Protein AF-A0AAP8GXX1-F1 (afdb_monomer_lite)

pLDDT: mean 94.26, std 5.16, range [58.38, 98.5]

Sequence (233 aa):
MTITHIATELAAVSEKTSSSIQQLTSKSESIVGIAKTGTSLATTSEEKANKGKEQLNLQNKRMESIQTNMETIITDTHELLDISNKINEIIDIVKSIAEQTNLLALNAAIESARAGEFGKGFSVVAGEIRKLSEQTKESISNVTKLVEKTNEQIIHVSSSVEQISSLVSEGTDSMHATDQYFQEIVKDMSNSKEQNKKIENELETISQVMKSIQDDSSTMALTADNLQLELNR

Foldseek 3Di:
DVLLVVLVVLLVVLVVLLVVLVVVLVVLVVLLVVLVVLLVVLVVLLVVLVVLLVVLVVVLVVLVVLVVVLVVLLVVLVVLVVVLVVVVVVLVVQLVVLVVQLVVLVVQLVVLVVVPPVSPVSNVVSVVSNVVSVVSNVVSVVVNVVSVVSNVVSVVSNVVSVVVNVVSVVVNVVSVVSNVVSVVSNVVSVVSNVVSVVSNVVSVVVNVVSVVSNVVSVVSNVVSVVSNVVVVD

Radius of gyration: 49.84 Å; chains: 1; bounding box: 101×22×145 Å

InterPro domains:
  IPR004089 Methyl-accepting chemotaxis protein (MCP) signalling domain [PF00015] (40-221)
  IPR004089 Methyl-accepting chemotaxis protein (MCP) signalling domain [PS50111] (1-221)
  IPR004089 Methyl-accepting chemotaxis protein (MCP) signalling domain [SM00283] (1-228)
  IPR004090 Chemotaxis methyl-accepting receptor [PR00260] (9-38)
  IPR004090 Chemotaxis methyl-accepting receptor [PR00260] (122-151)

Organism: Bacillus mycoides (NCBI:txid1405)

Secondary structure (DSSP, 8-state):
-HHHHHHHHHHHHHHHHHHHHHHHHHHHHHHHHHHHHHHHHHHHHHHHHHHHHHHHHHHHHHHHHHHHHHHHHHHHHHHHHHHHHHHHHHHHHHHHHHHHHHHHHHHHHHHHHHTGGGGHHHHHHHHHHHHHHHHHHHHHHHHHHHHHHHHHHHHHHHHHHHHHHHHHHHHHHHHHHHHHHHHHHHHHHHHHHHHHHHHHHHHHHHHHHHHHHHHHHHHHHHHHHHHHHHHT-

Structure (mmCIF, N/CA/C/O backbone):
data_AF-A0AAP8GXX1-F1
#
_entry.id   AF-A0AAP8GXX1-F1
#
loop_
_atom_site.group_PDB
_atom_site.id
_atom_site.type_symbol
_atom_site.label_atom_id
_atom_site.label_alt_id
_atom_site.label_comp_id
_atom_site.label_asym_id
_atom_site.label_entity_id
_atom_site.label_seq_id
_atom_site.pdbx_PDB_ins_code
_atom_site.Cartn_x
_atom_site.Cartn_y
_atom_site.Cartn_z
_atom_site.occupancy
_atom_site.B_iso_or_equiv
_atom_site.auth_seq_id
_atom_site.auth_comp_id
_atom_site.auth_asym_id
_atom_site.auth_atom_id
_atom_site.pdbx_PDB_model_num
ATOM 1 N N . MET A 1 1 ? 44.328 11.853 -72.359 1.00 58.38 1 MET A N 1
ATOM 2 C CA . MET A 1 1 ? 43.667 12.777 -71.406 1.00 58.38 1 MET A CA 1
ATOM 3 C C . MET A 1 1 ? 42.561 12.099 -70.603 1.00 58.38 1 MET A C 1
ATOM 5 O O . MET A 1 1 ? 42.547 12.269 -69.397 1.00 58.38 1 MET A O 1
ATOM 9 N N . THR A 1 2 ? 41.681 11.299 -71.209 1.00 75.69 2 THR A N 1
ATOM 10 C CA . THR A 1 2 ? 40.559 10.645 -70.505 1.00 75.69 2 THR A CA 1
ATOM 11 C C . THR A 1 2 ? 40.976 9.584 -69.476 1.00 75.69 2 THR A C 1
ATOM 13 O O . THR A 1 2 ? 40.453 9.604 -68.373 1.00 75.69 2 THR A O 1
ATOM 16 N N . ILE A 1 3 ? 41.945 8.704 -69.768 1.00 79.38 3 ILE A N 1
ATOM 17 C CA . ILE A 1 3 ? 42.331 7.622 -68.829 1.00 79.38 3 ILE A CA 1
ATOM 18 C C . ILE A 1 3 ? 43.101 8.160 -67.607 1.00 79.38 3 ILE A C 1
ATOM 20 O O . ILE A 1 3 ? 42.829 7.747 -66.488 1.00 79.38 3 ILE A O 1
ATOM 24 N N . THR A 1 4 ? 43.996 9.139 -67.784 1.00 80.25 4 THR A N 1
ATOM 25 C CA . THR A 1 4 ? 44.715 9.788 -66.666 1.00 80.25 4 THR A CA 1
ATOM 26 C C . THR A 1 4 ? 43.752 10.510 -65.722 1.00 80.25 4 THR A C 1
ATOM 28 O O . THR A 1 4 ? 43.919 10.470 -64.505 1.00 80.25 4 THR A O 1
ATOM 31 N N . HIS A 1 5 ? 42.722 11.146 -66.287 1.00 84.38 5 HIS A N 1
ATOM 32 C CA . HIS A 1 5 ? 41.659 11.779 -65.516 1.00 84.38 5 HIS A CA 1
ATOM 33 C C . HIS A 1 5 ? 40.854 10.741 -64.720 1.00 84.38 5 HIS A C 1
ATOM 35 O O . HIS A 1 5 ? 40.699 10.913 -63.518 1.00 84.38 5 HIS A O 1
ATOM 41 N N . ILE A 1 6 ? 40.464 9.623 -65.348 1.00 85.19 6 ILE A N 1
ATOM 42 C CA . ILE A 1 6 ? 39.775 8.504 -64.680 1.00 85.19 6 ILE A CA 1
ATOM 43 C C . ILE A 1 6 ? 40.625 7.913 -63.545 1.00 85.19 6 ILE A C 1
ATOM 45 O O . ILE A 1 6 ? 40.097 7.670 -62.467 1.00 85.19 6 ILE A O 1
ATOM 49 N N . ALA A 1 7 ? 41.930 7.707 -63.749 1.00 87.12 7 ALA A N 1
ATOM 50 C CA . ALA A 1 7 ? 42.828 7.208 -62.704 1.00 87.12 7 ALA A CA 1
ATOM 51 C C . ALA A 1 7 ? 42.902 8.175 -61.508 1.00 87.12 7 ALA A C 1
ATOM 53 O O . ALA A 1 7 ? 42.768 7.757 -60.360 1.00 87.12 7 ALA A O 1
ATOM 54 N N . THR A 1 8 ? 43.012 9.480 -61.774 1.00 86.75 8 THR A N 1
ATOM 55 C CA . THR A 1 8 ? 43.044 10.507 -60.719 1.00 86.75 8 THR A CA 1
ATOM 56 C C . THR A 1 8 ? 41.717 10.572 -59.952 1.00 86.75 8 THR A C 1
ATOM 58 O O . THR A 1 8 ? 41.711 10.656 -58.725 1.00 86.75 8 THR A O 1
ATOM 61 N N . GLU A 1 9 ? 40.582 10.501 -60.655 1.00 88.69 9 GLU A N 1
ATOM 62 C CA . GLU A 1 9 ? 39.259 10.444 -60.024 1.00 88.69 9 GLU A CA 1
ATOM 63 C C . GLU A 1 9 ? 39.075 9.167 -59.196 1.00 88.69 9 GLU A C 1
ATOM 65 O O . GLU A 1 9 ? 38.559 9.232 -58.082 1.00 88.69 9 GLU A O 1
ATOM 70 N N . LEU A 1 10 ? 39.539 8.017 -59.693 1.00 89.62 10 LEU A N 1
ATOM 71 C CA . LEU A 1 10 ? 39.445 6.731 -59.003 1.00 89.62 10 LEU A CA 1
ATOM 72 C C . LEU A 1 10 ? 40.253 6.722 -57.696 1.00 89.62 10 LEU A C 1
ATOM 74 O O . LEU A 1 10 ? 39.746 6.263 -56.670 1.00 89.62 10 LEU A O 1
ATOM 78 N N . ALA A 1 11 ? 41.469 7.278 -57.710 1.00 88.25 11 ALA A N 1
ATOM 79 C CA . ALA A 1 11 ? 42.291 7.448 -56.513 1.00 88.25 11 ALA A CA 1
ATOM 80 C C . ALA A 1 11 ? 41.605 8.364 -55.484 1.00 88.25 11 ALA A C 1
ATOM 82 O O . ALA A 1 11 ? 41.470 7.993 -54.317 1.00 88.25 11 ALA A O 1
ATOM 83 N N . ALA A 1 12 ? 41.080 9.515 -55.924 1.00 90.00 12 ALA A N 1
ATOM 84 C CA . ALA A 1 12 ? 40.381 10.457 -55.050 1.00 90.00 12 ALA A CA 1
ATOM 85 C C . ALA A 1 12 ? 39.098 9.860 -54.437 1.00 90.00 12 ALA A C 1
ATOM 87 O O . ALA A 1 12 ? 38.800 10.073 -53.258 1.00 90.00 12 ALA A O 1
ATOM 88 N N . VAL A 1 13 ? 38.334 9.087 -55.217 1.00 92.12 13 VAL A N 1
ATOM 89 C CA . VAL A 1 13 ? 37.139 8.378 -54.731 1.00 92.12 13 VAL A CA 1
ATOM 90 C C . VAL A 1 13 ? 37.517 7.298 -53.718 1.00 92.12 13 VAL A C 1
ATOM 92 O O . VAL A 1 13 ? 36.838 7.179 -52.696 1.00 92.12 13 VAL A O 1
ATOM 95 N N . SER A 1 14 ? 38.599 6.548 -53.950 1.00 92.62 14 SER A N 1
ATOM 96 C CA . SER A 1 14 ? 39.082 5.539 -53.000 1.00 92.62 14 SER A CA 1
ATOM 97 C C . SER A 1 14 ? 39.534 6.167 -51.678 1.00 92.62 14 SER A C 1
ATOM 99 O O . SER A 1 14 ? 39.114 5.733 -50.605 1.00 92.62 14 SER A O 1
ATOM 101 N N . GLU A 1 15 ? 40.309 7.251 -51.726 1.00 91.50 15 GLU A N 1
ATOM 102 C CA . GLU A 1 15 ? 40.764 7.946 -50.519 1.00 91.50 15 GLU A CA 1
ATOM 103 C C . GLU A 1 15 ? 39.578 8.468 -49.690 1.00 91.50 15 GLU A C 1
ATOM 105 O O . GLU A 1 15 ? 39.495 8.251 -48.475 1.00 91.50 15 GLU A O 1
ATOM 110 N N . LYS A 1 16 ? 38.588 9.072 -50.361 1.00 93.12 16 LYS A N 1
ATOM 111 C CA . LYS A 1 16 ? 37.351 9.536 -49.720 1.00 93.12 16 LYS A CA 1
ATOM 112 C C . LYS A 1 16 ? 36.526 8.386 -49.132 1.00 93.12 16 LYS A C 1
ATOM 114 O O . LYS A 1 16 ? 35.942 8.539 -48.054 1.00 93.12 16 LYS A O 1
ATOM 119 N N . THR A 1 17 ? 36.475 7.245 -49.817 1.00 93.81 17 THR A N 1
ATOM 120 C CA . THR A 1 17 ? 35.777 6.036 -49.352 1.00 93.81 17 THR A CA 1
ATOM 121 C C . THR A 1 17 ? 36.438 5.478 -48.095 1.00 93.81 17 THR A C 1
ATOM 123 O O . THR A 1 17 ? 35.756 5.279 -47.092 1.00 93.81 17 THR A O 1
ATOM 126 N N . SER A 1 18 ? 37.765 5.344 -48.098 1.00 92.38 18 SER A N 1
ATOM 127 C CA . SER A 1 18 ? 38.560 4.899 -46.947 1.00 92.38 18 SER A CA 1
ATOM 128 C C . SER A 1 18 ? 38.342 5.793 -45.717 1.00 92.38 18 SER A C 1
ATOM 130 O O . SER A 1 18 ? 38.023 5.310 -44.628 1.00 92.38 18 SER A O 1
ATOM 132 N N . SER A 1 19 ? 38.397 7.119 -45.896 1.00 93.75 19 SER A N 1
ATOM 133 C CA . SER A 1 19 ? 38.104 8.079 -44.821 1.00 93.75 19 SER A CA 1
ATOM 134 C C . SER A 1 19 ? 36.681 7.915 -44.263 1.00 93.75 19 SER A C 1
ATOM 136 O O . SER A 1 19 ? 36.470 7.924 -43.047 1.00 93.75 19 SER A O 1
ATOM 138 N N . SER A 1 20 ? 35.698 7.699 -45.142 1.00 95.62 20 SER A N 1
ATOM 139 C CA . SER A 1 20 ? 34.299 7.490 -44.747 1.00 95.62 20 SER A CA 1
ATOM 140 C C . SER A 1 20 ? 34.114 6.189 -43.953 1.00 95.62 20 SER A C 1
ATOM 142 O O . SER A 1 20 ? 33.391 6.175 -42.957 1.00 95.62 20 SER A O 1
ATOM 144 N N . ILE A 1 21 ? 34.805 5.110 -44.334 1.00 95.12 21 ILE A N 1
ATOM 145 C CA . ILE A 1 21 ? 34.772 3.821 -43.627 1.00 95.12 21 ILE A CA 1
ATOM 146 C C . ILE A 1 21 ? 35.388 3.926 -42.234 1.00 95.12 21 ILE A C 1
ATOM 148 O O . ILE A 1 21 ? 34.829 3.383 -41.279 1.00 95.12 21 ILE A O 1
ATOM 152 N N . GLN A 1 22 ? 36.495 4.653 -42.079 1.00 91.81 22 GLN A N 1
ATOM 153 C CA . GLN A 1 22 ? 37.088 4.893 -40.759 1.00 91.81 22 GLN A CA 1
ATOM 154 C C . GLN A 1 22 ? 36.097 5.606 -39.827 1.00 91.81 22 GLN A C 1
ATOM 156 O O . GLN A 1 22 ? 35.921 5.204 -38.674 1.00 91.81 22 GLN A O 1
ATOM 161 N N . GLN A 1 23 ? 35.385 6.618 -40.337 1.00 94.56 23 GLN A N 1
ATOM 162 C CA . GLN A 1 23 ? 34.348 7.310 -39.567 1.00 94.56 23 GLN A CA 1
ATOM 163 C C . GLN A 1 23 ? 33.171 6.392 -39.210 1.00 94.56 23 GLN A C 1
ATOM 165 O O . GLN A 1 23 ? 32.695 6.420 -38.072 1.00 94.56 23 GLN A O 1
ATOM 170 N N . LEU A 1 24 ? 32.702 5.569 -40.154 1.00 95.06 24 LEU A N 1
ATOM 171 C CA . LEU A 1 24 ? 31.626 4.603 -39.911 1.00 95.06 24 LEU A CA 1
ATOM 172 C C . LEU A 1 24 ? 32.037 3.518 -38.908 1.00 95.06 24 LEU A C 1
ATOM 174 O O . LEU A 1 24 ? 31.220 3.125 -38.076 1.00 95.06 24 LEU A O 1
ATOM 178 N N . THR A 1 25 ? 33.298 3.087 -38.931 1.00 92.62 25 THR A N 1
ATOM 179 C CA . THR A 1 25 ? 33.850 2.118 -37.974 1.00 92.62 25 THR A CA 1
ATOM 180 C C . THR A 1 25 ? 33.803 2.680 -36.558 1.00 92.62 25 THR A C 1
ATOM 182 O O . THR A 1 25 ? 33.180 2.081 -35.684 1.00 92.62 25 THR A O 1
ATOM 185 N N . SER A 1 26 ? 34.338 3.888 -36.353 1.00 94.00 26 SER A N 1
ATOM 186 C CA . SER A 1 26 ? 34.296 4.562 -35.049 1.00 94.00 26 SER A CA 1
ATOM 187 C C . SER A 1 26 ? 32.861 4.789 -34.549 1.00 94.00 26 SER A C 1
ATOM 189 O O . SER A 1 26 ? 32.555 4.559 -33.377 1.00 94.00 26 SER A O 1
ATOM 191 N N . LYS A 1 27 ? 31.940 5.192 -35.438 1.00 95.38 27 LYS A N 1
ATOM 192 C CA . LYS A 1 27 ? 30.518 5.329 -35.086 1.00 95.38 27 LYS A CA 1
ATOM 193 C C . LYS A 1 27 ? 29.886 3.989 -34.711 1.00 95.38 27 LYS A C 1
ATOM 195 O O . LYS A 1 27 ? 29.138 3.942 -33.741 1.00 95.38 27 LYS A O 1
ATOM 200 N N . SER A 1 28 ? 30.194 2.915 -35.433 1.00 95.25 28 SER A N 1
ATOM 201 C CA . SER A 1 28 ? 29.661 1.577 -35.151 1.00 95.25 28 SER A CA 1
ATOM 202 C C . SER A 1 28 ? 30.116 1.072 -33.782 1.00 95.25 28 SER A C 1
ATOM 204 O O . SER A 1 28 ? 29.292 0.613 -32.996 1.00 95.25 28 SER A O 1
ATOM 206 N N . GLU A 1 29 ? 31.395 1.249 -33.442 1.00 92.75 29 GLU A N 1
ATOM 207 C CA . GLU A 1 29 ? 31.927 0.933 -32.108 1.00 92.75 29 GLU A CA 1
ATOM 208 C C . GLU A 1 29 ? 31.221 1.731 -31.002 1.00 92.75 29 GLU A C 1
ATOM 210 O O . GLU A 1 29 ? 30.863 1.179 -29.958 1.00 92.75 29 GLU A O 1
ATOM 215 N N . SER A 1 30 ? 30.955 3.020 -31.243 1.00 96.31 30 SER A N 1
ATOM 216 C CA . SER A 1 30 ? 30.201 3.858 -30.308 1.00 96.31 30 SER A CA 1
ATOM 217 C C . SER A 1 30 ? 28.771 3.346 -30.095 1.00 96.31 30 SER A C 1
ATOM 219 O O . SER A 1 30 ? 28.323 3.284 -28.948 1.00 96.31 30 SER A O 1
ATOM 221 N N . ILE A 1 31 ? 28.071 2.920 -31.155 1.00 96.69 31 ILE A N 1
ATOM 222 C CA . ILE A 1 31 ? 26.710 2.370 -31.037 1.00 96.69 31 ILE A CA 1
ATOM 223 C C . ILE A 1 31 ? 26.725 1.025 -30.293 1.00 96.69 31 ILE A C 1
ATOM 225 O O . ILE A 1 31 ? 25.858 0.806 -29.448 1.00 96.69 31 ILE A O 1
ATOM 229 N N . VAL A 1 32 ? 27.730 0.163 -30.503 1.00 95.50 32 VAL A N 1
ATOM 230 C CA . VAL A 1 32 ? 27.906 -1.059 -29.689 1.00 95.50 32 VAL A CA 1
ATOM 231 C C . VAL A 1 32 ? 28.059 -0.703 -28.207 1.00 95.50 32 VAL A C 1
ATOM 233 O O . VAL A 1 32 ? 27.453 -1.344 -27.347 1.00 95.50 32 VAL A O 1
ATOM 236 N N . GLY A 1 33 ? 28.843 0.333 -27.891 1.00 95.75 33 GLY A N 1
ATOM 237 C CA . GLY A 1 33 ? 28.972 0.845 -26.525 1.00 95.75 33 GLY A CA 1
ATOM 238 C C . GLY A 1 33 ? 27.625 1.267 -25.930 1.00 95.75 33 GLY A C 1
ATOM 239 O O . GLY A 1 33 ? 27.286 0.854 -24.822 1.00 95.75 33 GLY A O 1
ATOM 240 N N . ILE A 1 34 ? 26.826 2.020 -26.693 1.00 96.44 34 ILE A N 1
ATOM 241 C CA . ILE A 1 34 ? 25.481 2.457 -26.288 1.00 96.44 34 ILE A CA 1
ATOM 242 C C . ILE A 1 34 ? 24.554 1.256 -26.057 1.00 96.44 34 ILE A C 1
ATOM 244 O O . ILE A 1 34 ? 23.880 1.214 -25.028 1.00 96.44 34 ILE A O 1
ATOM 248 N N . ALA A 1 35 ? 24.547 0.262 -26.951 1.00 97.38 35 ALA A N 1
ATOM 249 C CA . ALA A 1 35 ? 23.725 -0.943 -26.813 1.00 97.38 35 ALA A CA 1
ATOM 250 C C . ALA A 1 35 ? 24.078 -1.733 -25.540 1.00 97.38 35 ALA A C 1
ATOM 252 O O . ALA A 1 35 ? 23.190 -2.129 -24.783 1.00 97.38 35 ALA A O 1
ATOM 253 N N . LYS A 1 36 ? 25.374 -1.879 -25.230 1.00 96.19 36 LYS A N 1
ATOM 254 C CA . LYS A 1 36 ? 25.842 -2.521 -23.988 1.00 96.19 36 LYS A CA 1
ATOM 255 C C . LYS A 1 36 ? 25.405 -1.757 -22.740 1.00 96.19 36 LYS A C 1
ATOM 257 O O . LYS A 1 36 ? 24.926 -2.366 -21.780 1.00 96.19 36 LYS A O 1
ATOM 262 N N . THR A 1 37 ? 25.538 -0.430 -22.742 1.00 97.44 37 THR A N 1
ATOM 263 C CA . THR A 1 37 ? 25.033 0.414 -21.649 1.00 97.44 37 THR A CA 1
ATOM 264 C C . THR A 1 37 ? 23.515 0.289 -21.510 1.00 97.44 37 THR A C 1
ATOM 266 O O . THR A 1 37 ? 23.023 0.165 -20.388 1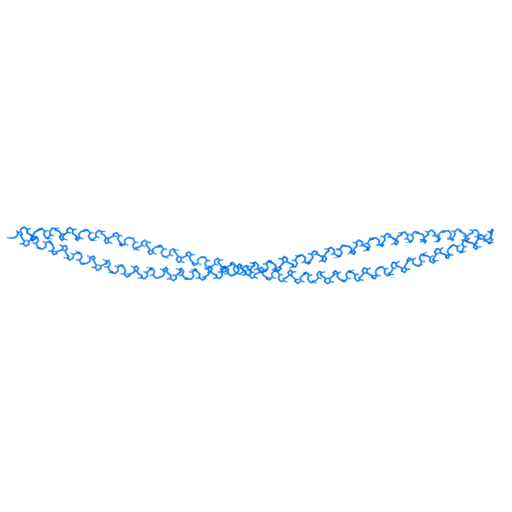.00 97.44 37 THR A O 1
ATOM 269 N N . GLY A 1 38 ? 22.781 0.239 -22.625 1.00 97.94 38 GLY A N 1
ATOM 270 C CA . GLY A 1 38 ? 21.338 -0.000 -22.660 1.00 97.94 38 GLY A CA 1
ATOM 271 C C . GLY A 1 38 ? 20.946 -1.327 -22.008 1.00 97.94 38 GLY A C 1
ATOM 272 O O . GLY A 1 38 ? 20.073 -1.349 -21.142 1.00 97.94 38 GLY A O 1
ATOM 273 N N . THR A 1 39 ? 21.643 -2.419 -22.333 1.00 98.12 39 THR A N 1
ATOM 274 C CA . THR A 1 39 ? 21.429 -3.742 -21.720 1.00 98.12 39 THR A CA 1
ATOM 275 C C . THR A 1 39 ? 21.690 -3.729 -20.212 1.00 98.12 39 THR A C 1
ATOM 277 O O . THR A 1 39 ? 20.909 -4.290 -19.439 1.00 98.12 39 THR A O 1
ATOM 280 N N . SER A 1 40 ? 22.758 -3.061 -19.767 1.00 98.19 40 SER A N 1
ATOM 281 C CA . SER A 1 40 ? 23.077 -2.919 -18.338 1.00 98.19 40 SER A CA 1
ATOM 282 C C . SER A 1 40 ? 22.003 -2.123 -17.582 1.00 98.19 40 SER A C 1
ATOM 284 O O . SER A 1 40 ? 21.538 -2.539 -16.515 1.00 98.19 40 SER A O 1
ATOM 286 N N . LEU A 1 41 ? 21.534 -1.013 -18.166 1.00 98.06 41 LEU A N 1
ATOM 287 C CA . LEU A 1 41 ? 20.458 -0.201 -17.599 1.00 98.06 41 LEU A CA 1
ATOM 288 C C . LEU A 1 41 ? 19.134 -0.970 -17.535 1.00 98.06 41 LEU A C 1
ATOM 290 O O . LEU A 1 41 ? 18.428 -0.882 -16.529 1.00 98.06 41 LEU A O 1
ATOM 294 N N . ALA A 1 42 ? 18.818 -1.742 -18.577 1.00 98.50 42 ALA A N 1
ATOM 295 C CA . ALA A 1 42 ? 17.627 -2.578 -18.616 1.00 98.50 42 ALA A CA 1
ATOM 296 C C . ALA A 1 42 ? 17.666 -3.661 -17.528 1.00 98.50 42 ALA A C 1
ATOM 298 O O . ALA A 1 42 ? 16.702 -3.815 -16.783 1.00 98.50 42 ALA A O 1
ATOM 299 N N . THR A 1 43 ? 18.810 -4.330 -17.359 1.00 98.38 43 THR A N 1
ATOM 300 C CA . THR A 1 43 ? 19.025 -5.329 -16.296 1.00 98.38 43 THR A CA 1
ATOM 301 C C . THR A 1 43 ? 18.855 -4.710 -14.906 1.00 98.38 43 THR A C 1
ATOM 303 O O . THR A 1 43 ? 18.103 -5.212 -14.077 1.00 98.38 43 THR A O 1
ATOM 306 N N . THR A 1 44 ? 19.478 -3.554 -14.663 1.00 98.31 44 THR A N 1
ATOM 307 C CA . THR A 1 44 ? 19.369 -2.859 -13.370 1.00 98.31 44 THR A CA 1
ATOM 308 C C . THR A 1 44 ? 17.933 -2.399 -13.085 1.00 98.31 44 THR A C 1
ATOM 310 O O . THR A 1 44 ? 17.472 -2.440 -11.944 1.00 98.31 44 THR A O 1
ATOM 313 N N . SER A 1 45 ? 17.212 -1.935 -14.109 1.00 98.38 45 SER A N 1
ATOM 314 C CA . SER A 1 45 ? 15.814 -1.504 -13.980 1.00 98.38 45 SER A CA 1
ATOM 315 C C . SER A 1 45 ? 14.881 -2.682 -13.701 1.00 98.38 45 SER A C 1
ATOM 317 O O . SER A 1 45 ? 14.013 -2.578 -12.837 1.00 98.38 45 SER A O 1
ATOM 319 N N . GLU A 1 46 ? 15.103 -3.819 -14.359 1.00 98.25 46 GLU A N 1
ATOM 320 C CA . GLU A 1 46 ? 14.391 -5.074 -14.105 1.00 98.25 46 GLU A CA 1
ATOM 321 C C . GLU A 1 46 ? 14.621 -5.576 -12.670 1.00 98.25 46 GLU A C 1
ATOM 323 O O . GLU A 1 46 ? 13.666 -5.917 -11.974 1.00 98.25 46 GLU A O 1
ATOM 328 N N . GLU A 1 47 ? 15.862 -5.554 -12.174 1.00 98.25 47 GLU A N 1
ATOM 329 C CA . GLU A 1 47 ? 16.168 -5.901 -10.779 1.00 98.25 47 GLU A CA 1
ATOM 330 C C . GLU A 1 47 ? 15.444 -4.990 -9.780 1.00 98.25 47 GLU A C 1
ATOM 332 O O . GLU A 1 47 ? 14.891 -5.465 -8.785 1.00 98.25 47 GLU A O 1
ATOM 337 N N . LYS A 1 48 ? 15.427 -3.674 -10.032 1.00 98.25 48 LYS A N 1
ATOM 338 C CA . LYS A 1 48 ? 14.710 -2.709 -9.186 1.00 98.25 48 LYS A CA 1
ATOM 339 C C . LYS A 1 48 ? 13.203 -2.948 -9.204 1.00 98.25 48 LYS A C 1
ATOM 341 O O . LYS A 1 48 ? 12.587 -2.897 -8.143 1.00 98.25 48 LYS A O 1
ATOM 346 N N . ALA A 1 49 ? 12.626 -3.238 -10.369 1.00 98.44 49 ALA A N 1
ATOM 347 C CA . ALA A 1 49 ? 11.210 -3.566 -10.492 1.00 98.44 49 ALA A CA 1
ATOM 348 C C . ALA A 1 49 ? 10.865 -4.844 -9.716 1.00 98.44 49 ALA A C 1
ATOM 350 O O . ALA A 1 49 ? 9.923 -4.847 -8.929 1.00 98.44 49 ALA A O 1
ATOM 351 N N . ASN A 1 50 ? 11.682 -5.895 -9.837 1.00 98.06 50 ASN A N 1
ATOM 352 C CA . ASN A 1 50 ? 11.500 -7.135 -9.079 1.00 98.06 50 ASN A CA 1
ATOM 353 C C . ASN A 1 50 ? 11.594 -6.920 -7.559 1.00 98.06 50 ASN A C 1
ATOM 355 O O . ASN A 1 50 ? 10.753 -7.429 -6.820 1.00 98.06 50 ASN A O 1
ATOM 359 N N . LYS A 1 51 ? 12.551 -6.110 -7.085 1.00 97.94 51 LYS A N 1
ATOM 360 C CA . LYS A 1 51 ? 12.611 -5.702 -5.669 1.00 97.94 51 LYS A CA 1
ATOM 361 C C . LYS A 1 51 ? 11.364 -4.921 -5.245 1.00 97.94 51 LYS A C 1
ATOM 363 O O . LYS A 1 51 ? 10.862 -5.133 -4.146 1.00 97.94 51 LYS A O 1
ATOM 368 N N . GLY A 1 52 ? 10.846 -4.048 -6.111 1.00 98.06 52 GLY A N 1
ATOM 369 C CA . GLY A 1 52 ? 9.581 -3.341 -5.894 1.00 98.06 52 GLY A CA 1
ATOM 370 C C . GLY A 1 52 ? 8.406 -4.298 -5.683 1.00 98.06 52 GLY A C 1
ATOM 371 O O . GLY A 1 52 ? 7.671 -4.159 -4.707 1.00 98.06 52 GLY A O 1
ATOM 372 N N . LYS A 1 53 ? 8.287 -5.331 -6.525 1.00 97.56 53 LYS A N 1
ATOM 373 C CA . LYS A 1 53 ? 7.264 -6.383 -6.386 1.00 97.56 53 LYS A CA 1
ATOM 374 C C . LYS A 1 53 ? 7.385 -7.166 -5.079 1.00 97.56 53 LYS A C 1
ATOM 376 O O . LYS A 1 53 ? 6.380 -7.454 -4.436 1.00 97.56 53 LYS A O 1
ATOM 381 N N . GLU A 1 54 ? 8.605 -7.496 -4.657 1.00 97.25 54 GLU A N 1
ATOM 382 C CA . GLU A 1 54 ? 8.836 -8.169 -3.373 1.00 97.25 54 GLU A CA 1
ATOM 383 C C . GLU A 1 54 ? 8.362 -7.308 -2.190 1.00 97.25 54 GLU A C 1
ATOM 385 O O . GLU A 1 54 ? 7.677 -7.803 -1.292 1.00 97.25 54 GLU A O 1
ATOM 390 N N . GLN A 1 55 ? 8.658 -6.003 -2.218 1.00 97.31 55 GLN A N 1
ATOM 391 C CA . GLN A 1 55 ? 8.181 -5.061 -1.201 1.00 97.31 55 GLN A CA 1
ATOM 392 C C . GLN A 1 55 ? 6.652 -4.934 -1.202 1.00 97.31 55 GLN A C 1
ATOM 394 O O . GLN A 1 55 ? 6.052 -4.910 -0.127 1.00 97.31 55 GLN A O 1
ATOM 399 N N . LEU A 1 56 ? 6.007 -4.915 -2.375 1.00 97.06 56 LEU A N 1
ATOM 400 C CA . LEU A 1 56 ? 4.543 -4.925 -2.470 1.00 97.06 56 LEU A CA 1
ATOM 401 C C . LEU A 1 56 ? 3.940 -6.196 -1.869 1.00 97.06 56 LEU A C 1
ATOM 403 O O . LEU A 1 56 ? 2.971 -6.114 -1.122 1.00 97.06 56 LEU A O 1
ATOM 407 N N . ASN A 1 57 ? 4.533 -7.364 -2.115 1.00 94.81 57 ASN A N 1
ATOM 408 C CA . ASN A 1 57 ? 4.066 -8.615 -1.515 1.00 94.81 57 ASN A CA 1
ATOM 409 C C . ASN A 1 57 ? 4.155 -8.570 0.021 1.00 94.81 57 ASN A C 1
ATOM 411 O O . ASN A 1 57 ? 3.194 -8.901 0.717 1.00 94.81 57 ASN A O 1
ATOM 415 N N . LEU A 1 58 ? 5.277 -8.086 0.567 1.00 96.50 58 LEU A N 1
ATOM 416 C CA . LEU A 1 58 ? 5.412 -7.892 2.013 1.00 96.50 58 LEU A CA 1
ATOM 417 C C . LEU A 1 58 ? 4.351 -6.929 2.559 1.00 96.50 58 LEU A C 1
ATOM 419 O O . LEU A 1 58 ? 3.786 -7.166 3.626 1.00 96.50 58 LEU A O 1
ATOM 423 N N . GLN A 1 59 ? 4.082 -5.848 1.836 1.00 96.81 59 GLN A N 1
ATOM 424 C CA . GLN A 1 59 ? 3.090 -4.868 2.240 1.00 96.81 59 GLN A CA 1
ATOM 425 C C . GLN A 1 59 ? 1.656 -5.439 2.162 1.00 96.81 59 GLN A C 1
ATOM 427 O O . GLN A 1 59 ? 0.855 -5.125 3.038 1.00 96.81 59 GLN A O 1
ATOM 432 N N . ASN A 1 60 ? 1.349 -6.347 1.224 1.00 94.88 60 ASN A N 1
ATOM 433 C CA . ASN A 1 60 ? 0.040 -7.010 1.136 1.00 94.88 60 ASN A CA 1
ATOM 434 C C . ASN A 1 60 ? -0.194 -7.880 2.372 1.00 94.88 60 ASN A C 1
ATOM 436 O O . ASN A 1 60 ? -1.228 -7.771 3.021 1.00 94.88 60 ASN A O 1
ATOM 440 N N . LYS A 1 61 ? 0.820 -8.644 2.793 1.00 95.69 61 LYS A N 1
ATOM 441 C CA . LYS A 1 61 ? 0.760 -9.428 4.040 1.00 95.69 61 LYS A CA 1
ATOM 442 C C . LYS A 1 61 ? 0.536 -8.558 5.278 1.00 95.69 61 LYS A C 1
ATOM 444 O O . LYS A 1 61 ? -0.105 -8.981 6.240 1.00 95.69 61 LYS A O 1
ATOM 449 N N . ARG A 1 62 ? 1.075 -7.333 5.283 1.00 96.69 62 ARG A N 1
ATOM 450 C CA . ARG A 1 62 ? 0.815 -6.365 6.359 1.00 96.69 62 ARG A CA 1
ATOM 451 C C . ARG A 1 62 ? -0.633 -5.886 6.332 1.00 96.69 62 ARG A C 1
ATOM 453 O O . ARG A 1 62 ? -1.225 -5.806 7.400 1.00 96.69 62 ARG A O 1
ATOM 460 N N . MET A 1 63 ? -1.203 -5.625 5.155 1.00 96.12 63 MET A N 1
ATOM 461 C CA . MET A 1 63 ? -2.623 -5.276 5.022 1.00 96.12 63 MET A CA 1
ATOM 462 C C . MET A 1 63 ? -3.537 -6.411 5.496 1.00 96.12 63 MET A C 1
ATOM 464 O O . MET A 1 63 ? -4.427 -6.161 6.302 1.00 96.12 63 MET A O 1
ATOM 468 N N . GLU A 1 64 ? -3.246 -7.662 5.129 1.00 95.06 64 GLU A N 1
ATOM 469 C CA . GLU A 1 64 ? -3.957 -8.849 5.640 1.00 95.06 64 GLU A CA 1
ATOM 470 C C . GLU A 1 64 ? -3.879 -8.958 7.175 1.00 95.06 64 GLU A C 1
ATOM 472 O O . GLU A 1 64 ? -4.865 -9.261 7.853 1.00 95.06 64 GLU A O 1
ATOM 477 N N . SER A 1 65 ? -2.710 -8.659 7.751 1.00 96.94 65 SER A N 1
ATOM 478 C CA . SER A 1 65 ? -2.529 -8.647 9.209 1.00 96.94 65 SER A CA 1
ATOM 479 C C . SER A 1 65 ? -3.341 -7.531 9.875 1.00 96.94 65 SER A C 1
ATOM 481 O O . SER A 1 65 ? -3.935 -7.743 10.930 1.00 96.94 65 SER A O 1
ATOM 483 N N . ILE A 1 66 ? -3.392 -6.341 9.265 1.00 97.19 66 ILE A N 1
ATOM 484 C CA . ILE A 1 66 ? -4.215 -5.226 9.754 1.00 97.19 66 ILE A CA 1
ATOM 485 C C . ILE A 1 66 ? -5.698 -5.606 9.688 1.00 97.19 66 ILE A C 1
ATOM 487 O O . ILE A 1 66 ? -6.412 -5.371 10.658 1.00 97.19 66 ILE A O 1
ATOM 491 N N . GLN A 1 67 ? -6.144 -6.245 8.605 1.00 95.31 67 GLN A N 1
ATOM 492 C CA . GLN A 1 67 ? -7.511 -6.748 8.461 1.00 95.31 67 GLN A CA 1
ATOM 493 C C . GLN A 1 67 ? -7.888 -7.719 9.583 1.00 95.31 67 GLN A C 1
ATOM 495 O O . GLN A 1 67 ? -8.891 -7.513 10.261 1.00 95.31 67 GLN A O 1
ATOM 500 N N . THR A 1 68 ? -7.030 -8.700 9.859 1.00 96.25 68 THR A N 1
ATOM 501 C CA . THR A 1 68 ? -7.241 -9.666 10.951 1.00 96.25 68 THR A CA 1
ATOM 502 C C . THR A 1 68 ? -7.325 -8.973 12.321 1.00 96.25 68 THR A C 1
ATOM 504 O O . THR A 1 68 ? -8.174 -9.293 13.156 1.00 96.25 68 THR A O 1
ATOM 507 N N . ASN A 1 69 ? -6.467 -7.977 12.562 1.00 96.69 69 ASN A N 1
ATOM 508 C CA . ASN A 1 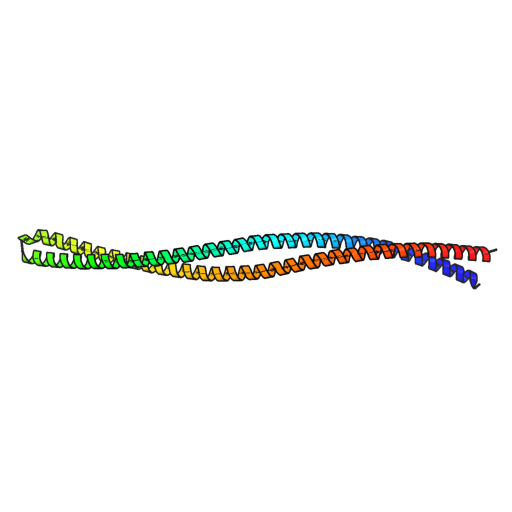69 ? -6.501 -7.206 13.806 1.00 96.69 69 ASN A CA 1
ATOM 509 C C . ASN A 1 69 ? -7.787 -6.376 13.930 1.00 96.69 69 ASN A C 1
ATOM 511 O O . ASN A 1 69 ? -8.330 -6.263 15.024 1.00 96.69 69 ASN A O 1
ATOM 515 N N . MET A 1 70 ? -8.296 -5.816 12.831 1.00 96.06 70 MET A N 1
ATOM 516 C CA . MET A 1 70 ? -9.570 -5.090 12.826 1.00 96.06 70 MET A CA 1
ATOM 517 C C . MET A 1 70 ? -10.753 -6.001 13.160 1.00 96.06 70 MET A C 1
ATOM 519 O O . MET A 1 70 ? -11.598 -5.613 13.961 1.00 96.06 70 MET A O 1
ATOM 523 N N . GLU A 1 71 ? -10.793 -7.217 12.613 1.00 94.19 71 GLU A N 1
ATOM 524 C CA . GLU A 1 71 ? -11.818 -8.218 12.953 1.00 94.19 71 GLU A CA 1
ATOM 525 C C . GLU A 1 71 ? -11.792 -8.579 14.446 1.00 94.19 71 GLU A C 1
ATOM 527 O O . GLU A 1 71 ? -12.840 -8.708 15.085 1.00 94.19 71 GLU A O 1
ATOM 532 N N . THR A 1 72 ? -10.591 -8.669 15.022 1.00 96.75 72 THR A N 1
ATOM 533 C CA . THR A 1 72 ? -10.417 -8.883 16.466 1.00 96.75 72 THR A CA 1
ATOM 534 C C . THR A 1 72 ? -10.968 -7.701 17.263 1.00 96.75 72 THR A C 1
ATOM 536 O O . THR A 1 72 ? -11.765 -7.902 18.171 1.00 96.75 72 THR A O 1
ATOM 539 N N . ILE A 1 73 ? -10.634 -6.462 16.879 1.00 96.88 73 ILE A N 1
ATOM 540 C CA . ILE A 1 73 ? -11.152 -5.259 17.553 1.00 96.88 73 ILE A CA 1
ATOM 541 C C . ILE A 1 73 ? -12.682 -5.201 17.473 1.00 96.88 73 ILE A C 1
ATOM 543 O O . ILE A 1 73 ? -13.324 -4.881 18.469 1.00 96.88 73 ILE A O 1
ATOM 547 N N . ILE A 1 74 ? -13.284 -5.530 16.325 1.00 94.81 74 ILE A N 1
ATOM 548 C CA . ILE A 1 74 ? -14.749 -5.587 16.186 1.00 94.81 74 ILE A CA 1
ATOM 549 C C . ILE A 1 74 ? -15.337 -6.595 17.178 1.00 94.81 74 ILE A C 1
ATOM 551 O O . ILE A 1 74 ? -16.290 -6.274 17.891 1.00 94.81 74 ILE A O 1
ATOM 555 N N . THR A 1 75 ? -14.744 -7.784 17.270 1.00 96.19 75 THR A N 1
ATOM 556 C CA . THR A 1 75 ? -15.175 -8.823 18.216 1.00 96.19 75 THR A CA 1
ATOM 557 C C . THR A 1 75 ? -15.094 -8.323 19.661 1.00 96.19 75 THR A C 1
ATOM 559 O O . THR A 1 75 ? -16.095 -8.365 20.376 1.00 96.19 75 THR A O 1
ATOM 562 N N . ASP A 1 76 ? -13.963 -7.738 20.058 1.00 96.31 76 ASP A N 1
ATOM 563 C CA . ASP A 1 76 ? -13.766 -7.183 21.401 1.00 96.31 76 ASP A CA 1
ATOM 564 C C . ASP A 1 76 ? -14.768 -6.055 21.706 1.00 96.31 76 ASP A C 1
ATOM 566 O O . ASP A 1 76 ? -15.303 -5.962 22.812 1.00 96.31 76 ASP A O 1
ATOM 570 N N . THR A 1 77 ? -15.077 -5.195 20.726 1.00 95.75 77 THR A N 1
ATOM 571 C CA . THR A 1 77 ? -16.081 -4.133 20.906 1.00 95.75 77 THR A CA 1
ATOM 572 C C . THR A 1 77 ? -17.492 -4.682 21.103 1.00 95.75 77 THR A C 1
ATOM 574 O O . THR A 1 77 ? -18.249 -4.120 21.897 1.00 95.75 77 THR A O 1
ATOM 577 N N . HIS A 1 78 ? -17.841 -5.792 20.446 1.00 94.25 78 HIS A N 1
ATOM 578 C CA . HIS A 1 78 ? -19.109 -6.481 20.683 1.00 94.25 78 HIS A CA 1
ATOM 579 C C . HIS A 1 78 ? -19.168 -7.088 22.086 1.00 94.25 78 HIS A C 1
ATOM 581 O O . HIS A 1 78 ? -20.163 -6.898 22.787 1.00 94.25 78 HIS A O 1
ATOM 587 N N . GLU A 1 79 ? -18.097 -7.741 22.540 1.00 96.38 79 GLU A N 1
ATOM 588 C CA . GLU A 1 79 ? -18.031 -8.278 23.904 1.00 96.38 79 GLU A CA 1
ATOM 589 C C . GLU A 1 79 ? -18.141 -7.171 24.965 1.00 96.38 79 GLU A C 1
ATOM 591 O O . GLU A 1 79 ? -18.857 -7.323 25.958 1.00 96.38 79 GLU A O 1
ATOM 596 N N . LEU A 1 80 ? -17.489 -6.024 24.747 1.00 96.06 80 LEU A N 1
ATOM 597 C CA . LEU A 1 80 ? -17.606 -4.862 25.631 1.00 96.06 80 LEU A CA 1
ATOM 598 C C . LEU A 1 80 ? -19.035 -4.312 25.686 1.00 96.06 80 LEU A C 1
ATOM 600 O O . LEU A 1 80 ? -19.496 -3.930 26.764 1.00 96.06 80 LE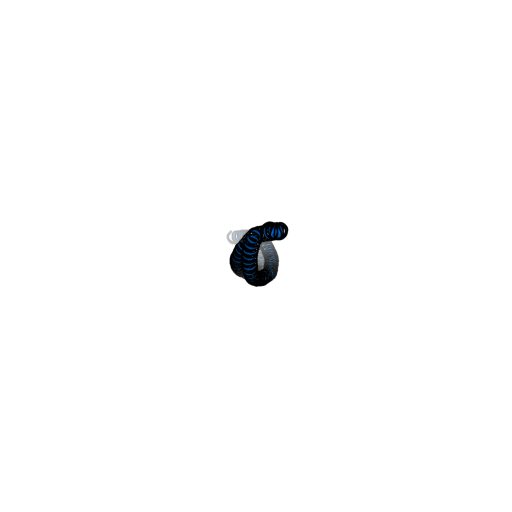U A O 1
ATOM 604 N N . LEU A 1 81 ? -19.747 -4.296 24.556 1.00 94.88 81 LEU A N 1
ATOM 605 C CA . LEU A 1 81 ? -21.149 -3.883 24.505 1.00 94.88 81 LEU A CA 1
ATOM 606 C C . LEU A 1 81 ? -22.031 -4.823 25.344 1.00 94.88 81 LEU A C 1
ATOM 608 O O . LEU A 1 81 ? -22.851 -4.362 26.140 1.00 94.88 81 LEU A O 1
ATOM 612 N N . ASP A 1 82 ? -21.817 -6.134 25.234 1.00 95.88 82 ASP A N 1
ATOM 613 C CA . ASP A 1 82 ? -22.539 -7.139 26.021 1.00 95.88 82 ASP A CA 1
ATOM 614 C C . ASP A 1 82 ? -22.251 -7.023 27.523 1.00 95.88 82 ASP A C 1
ATOM 616 O O . ASP A 1 82 ? -23.162 -7.123 28.351 1.00 95.88 82 ASP A O 1
ATOM 620 N N . ILE A 1 83 ? -20.991 -6.781 27.900 1.00 96.25 83 ILE A N 1
ATOM 621 C CA . ILE A 1 83 ? -20.607 -6.516 29.293 1.00 96.25 83 ILE A CA 1
ATOM 622 C C . ILE A 1 83 ? -21.306 -5.253 29.802 1.00 96.25 83 ILE A C 1
ATOM 624 O O . ILE A 1 83 ? -21.855 -5.257 30.904 1.00 96.25 83 ILE A O 1
ATOM 628 N N . SER A 1 84 ? -21.328 -4.191 29.000 1.00 96.19 84 SER A N 1
ATOM 629 C CA . SER A 1 84 ? -21.983 -2.932 29.350 1.00 96.19 84 SER A CA 1
ATOM 630 C C . SER A 1 84 ? -23.492 -3.101 29.570 1.00 96.19 84 SER A C 1
ATOM 632 O O . SER A 1 84 ? -24.042 -2.600 30.553 1.00 96.19 84 SER A O 1
ATOM 634 N N . ASN A 1 85 ? -24.157 -3.902 28.732 1.00 94.44 85 ASN A N 1
ATOM 635 C CA . ASN A 1 85 ? -25.567 -4.254 28.911 1.00 94.44 85 ASN A CA 1
ATOM 636 C C . ASN A 1 85 ? -25.815 -4.989 30.238 1.00 94.44 85 ASN A C 1
ATOM 638 O O . ASN A 1 85 ? -26.717 -4.616 30.987 1.00 94.44 85 ASN A O 1
ATOM 642 N N . LYS A 1 86 ? -24.961 -5.956 30.597 1.00 96.69 86 LYS A N 1
ATOM 643 C CA . LYS A 1 86 ? -25.043 -6.646 31.899 1.00 96.69 86 LYS A CA 1
ATOM 644 C C . LYS A 1 86 ? -24.817 -5.699 33.079 1.00 96.69 86 LYS A C 1
ATOM 646 O O . LYS A 1 86 ? -25.441 -5.860 34.125 1.00 96.69 86 LYS A O 1
ATOM 651 N N . ILE A 1 87 ? -23.937 -4.706 32.937 1.00 96.44 87 ILE A N 1
ATOM 652 C CA . ILE A 1 87 ? -23.735 -3.684 33.973 1.00 96.44 87 ILE A CA 1
ATOM 653 C C . ILE A 1 87 ? -25.005 -2.841 34.147 1.00 96.44 87 ILE A C 1
ATOM 655 O O . ILE A 1 87 ? -25.383 -2.573 35.287 1.00 96.44 87 ILE A O 1
ATOM 659 N N . ASN A 1 88 ? -25.689 -2.473 33.060 1.00 95.12 88 ASN A N 1
ATOM 660 C CA . ASN A 1 88 ? -26.970 -1.764 33.140 1.00 95.12 88 ASN A CA 1
ATOM 661 C C . ASN A 1 88 ? -28.039 -2.580 33.886 1.00 95.12 88 ASN A C 1
ATOM 663 O O . ASN A 1 88 ? -28.710 -2.040 34.763 1.00 95.12 88 ASN A O 1
ATOM 667 N N . GLU A 1 89 ? -28.136 -3.890 33.638 1.00 96.00 89 GLU A N 1
ATOM 668 C CA . GLU A 1 89 ? -29.044 -4.766 34.397 1.00 96.00 89 GLU A CA 1
ATOM 669 C C . GLU A 1 89 ? -28.727 -4.758 35.904 1.00 96.00 89 GLU A C 1
ATOM 671 O O . GLU A 1 89 ? -29.626 -4.672 36.745 1.00 96.00 89 GLU A O 1
ATOM 676 N N . ILE A 1 90 ? -27.441 -4.800 36.271 1.00 96.25 90 ILE A N 1
ATOM 677 C CA . ILE A 1 90 ? -27.010 -4.720 37.674 1.00 96.25 90 ILE A CA 1
ATOM 678 C C . ILE A 1 90 ? -27.371 -3.355 38.272 1.00 96.25 90 ILE A C 1
ATOM 680 O O . ILE A 1 90 ? -27.882 -3.294 39.391 1.00 96.25 90 ILE A O 1
ATOM 684 N N . ILE A 1 91 ? -27.130 -2.264 37.543 1.00 96.19 91 ILE A N 1
ATOM 685 C CA . ILE A 1 91 ? -27.490 -0.898 37.946 1.00 96.19 91 ILE A CA 1
ATOM 686 C C . ILE A 1 91 ? -28.979 -0.811 38.293 1.00 96.19 91 ILE A C 1
ATOM 688 O O . ILE A 1 91 ? -29.320 -0.289 39.358 1.00 96.19 91 ILE A O 1
ATOM 692 N N . ASP A 1 92 ? -29.850 -1.372 37.454 1.00 94.88 92 ASP A N 1
ATOM 693 C CA . ASP A 1 92 ? -31.296 -1.380 37.679 1.00 94.88 92 ASP A CA 1
ATOM 694 C C . ASP A 1 92 ? -31.684 -2.173 38.935 1.00 94.88 92 ASP A C 1
ATOM 696 O O . ASP A 1 92 ? -32.496 -1.709 39.746 1.00 94.88 92 ASP A O 1
ATOM 700 N N . ILE A 1 93 ? -31.051 -3.329 39.163 1.00 97.00 93 ILE A N 1
ATOM 701 C CA . ILE A 1 93 ? -31.255 -4.131 40.379 1.00 97.00 93 ILE A CA 1
ATOM 702 C C . ILE A 1 93 ? -30.848 -3.337 41.625 1.00 97.00 93 ILE A C 1
ATOM 704 O O . ILE A 1 93 ? -31.627 -3.233 42.576 1.00 97.00 93 ILE A O 1
ATOM 708 N N . VAL A 1 94 ? -29.650 -2.745 41.642 1.00 96.12 94 VAL A N 1
ATOM 709 C CA . VAL A 1 94 ? -29.163 -2.000 42.815 1.00 96.12 94 VAL A CA 1
ATOM 710 C C . VAL A 1 94 ? -30.008 -0.742 43.042 1.00 96.12 94 VAL A C 1
ATOM 712 O O . VAL A 1 94 ? -30.312 -0.405 44.189 1.00 96.12 94 VAL A O 1
ATOM 715 N N . LYS A 1 95 ? -30.467 -0.078 41.974 1.00 95.31 95 LYS A N 1
ATOM 716 C CA . LYS A 1 95 ? -31.387 1.062 42.071 1.00 95.31 95 LYS A CA 1
ATOM 717 C C . LYS A 1 95 ? -32.700 0.651 42.736 1.00 95.31 95 LYS A C 1
ATOM 719 O O . LYS A 1 95 ? -33.146 1.337 43.657 1.00 95.31 95 LYS A O 1
ATOM 724 N N . SER A 1 96 ? -33.264 -0.492 42.339 1.00 96.44 96 SER A N 1
ATOM 725 C CA . SER A 1 96 ? -34.461 -1.062 42.967 1.00 96.44 96 SER A CA 1
ATOM 726 C C . SER A 1 96 ? -34.234 -1.379 44.452 1.00 96.44 96 SER A C 1
ATOM 728 O O . SER A 1 96 ? -35.052 -1.009 45.296 1.00 96.44 96 SER A O 1
ATOM 730 N N . ILE A 1 97 ? -33.088 -1.973 44.807 1.00 96.56 97 ILE A N 1
ATOM 731 C CA . ILE A 1 97 ? -32.719 -2.252 46.206 1.00 96.56 97 ILE A CA 1
ATOM 732 C C . ILE A 1 97 ? -32.615 -0.953 47.017 1.00 96.56 97 ILE A C 1
ATOM 734 O O . ILE A 1 97 ? -33.141 -0.878 48.129 1.00 96.56 97 ILE A O 1
ATOM 738 N N . ALA A 1 98 ? -31.982 0.090 46.475 1.00 96.38 98 ALA A N 1
ATOM 739 C CA . ALA A 1 98 ? -31.863 1.383 47.144 1.00 96.38 98 ALA A CA 1
ATOM 740 C C . ALA A 1 98 ? -33.230 2.073 47.316 1.00 96.38 98 ALA A C 1
ATOM 742 O O . ALA A 1 98 ? -33.486 2.710 48.337 1.00 96.38 98 ALA A O 1
ATOM 743 N N . GLU A 1 99 ? -34.141 1.931 46.349 1.00 95.19 99 GLU A N 1
ATOM 744 C CA . GLU A 1 99 ? -35.527 2.402 46.459 1.00 95.19 99 GLU A CA 1
ATOM 745 C C . GLU A 1 99 ? -36.315 1.669 47.547 1.00 95.19 99 GLU A C 1
ATOM 747 O O . GLU A 1 99 ? -36.944 2.324 48.383 1.00 95.19 99 GLU A O 1
ATOM 752 N N . GLN A 1 100 ? -36.231 0.340 47.591 1.00 97.00 100 GLN A N 1
ATOM 753 C CA . GLN A 1 100 ? -36.882 -0.472 48.621 1.00 97.00 100 GLN A CA 1
ATOM 754 C C . GLN A 1 100 ? -36.308 -0.197 50.013 1.00 97.00 100 GLN A C 1
ATOM 756 O O . GLN A 1 100 ? -37.065 -0.036 50.969 1.00 97.00 100 GLN A O 1
ATOM 761 N N . THR A 1 101 ? -34.985 -0.073 50.132 1.00 96.44 101 THR A N 1
ATOM 762 C CA . THR A 1 101 ? -34.310 0.237 51.404 1.00 96.44 101 THR A CA 1
ATOM 763 C C . THR A 1 101 ? -34.714 1.619 51.910 1.00 96.44 101 THR A C 1
ATOM 765 O O . THR A 1 101 ? -35.030 1.778 53.088 1.00 96.44 101 THR A O 1
ATOM 768 N N . ASN A 1 102 ? -34.816 2.603 51.011 1.00 95.25 102 ASN A N 1
ATOM 769 C CA . ASN A 1 102 ? -35.317 3.931 51.347 1.00 95.25 102 ASN A CA 1
ATOM 770 C C . ASN A 1 102 ? -36.772 3.895 51.850 1.00 95.25 102 ASN A C 1
ATOM 772 O O . ASN A 1 102 ? -37.111 4.584 52.811 1.00 95.25 102 ASN A O 1
ATOM 776 N N . LEU A 1 103 ? -37.630 3.083 51.222 1.00 96.31 103 LEU A N 1
ATOM 777 C CA . LEU A 1 103 ? -39.024 2.912 51.639 1.00 96.31 103 LEU A CA 1
ATOM 778 C C . LEU A 1 103 ? -39.133 2.206 53.002 1.00 96.31 103 LEU A C 1
ATOM 780 O O . LEU A 1 103 ? -39.913 2.626 53.855 1.00 96.31 103 LEU A O 1
ATOM 784 N N . LEU A 1 104 ? -38.318 1.175 53.239 1.00 95.56 104 LEU A N 1
ATOM 785 C CA . LEU A 1 104 ? -38.228 0.487 54.530 1.00 95.56 104 LEU A CA 1
ATOM 786 C C . LEU A 1 104 ? -37.752 1.431 55.639 1.00 95.56 104 LEU A C 1
ATOM 788 O O . LEU A 1 104 ? -38.343 1.454 56.718 1.00 95.56 104 LEU A O 1
ATOM 792 N N . ALA A 1 105 ? -36.733 2.248 55.363 1.00 96.19 105 ALA A N 1
ATOM 793 C CA . ALA A 1 105 ? -36.229 3.255 56.291 1.00 96.19 105 ALA A CA 1
ATOM 794 C C . ALA A 1 105 ? -37.290 4.314 56.621 1.00 96.19 105 ALA A C 1
ATOM 796 O O . ALA A 1 105 ? -37.446 4.694 57.780 1.00 96.19 105 ALA A O 1
ATOM 797 N N . LEU A 1 106 ? -38.066 4.751 55.624 1.00 93.88 106 LEU A N 1
ATOM 798 C CA . LEU A 1 106 ? -39.186 5.668 55.830 1.00 93.88 106 LEU A CA 1
ATOM 799 C C . LEU A 1 106 ? -40.254 5.054 56.745 1.00 93.88 106 LEU A C 1
ATOM 801 O O . LEU A 1 106 ? -40.674 5.695 57.706 1.00 93.88 106 LEU A O 1
ATOM 805 N N . ASN A 1 107 ? -40.652 3.806 56.491 1.00 94.50 107 ASN A N 1
ATOM 806 C CA . ASN A 1 107 ? -41.623 3.100 57.330 1.00 94.50 107 ASN A CA 1
ATOM 807 C C . ASN A 1 107 ? -41.109 2.927 58.769 1.00 94.50 107 ASN A C 1
ATOM 809 O O . ASN A 1 107 ? -41.852 3.161 59.721 1.00 94.50 107 ASN A O 1
ATOM 813 N N . ALA A 1 108 ? -39.826 2.591 58.941 1.00 93.75 108 ALA A N 1
ATOM 814 C CA . ALA A 1 108 ? -39.195 2.482 60.255 1.00 93.75 108 ALA A CA 1
ATOM 815 C C . ALA A 1 108 ? -39.151 3.828 60.997 1.00 93.75 108 ALA A C 1
ATOM 817 O O . ALA A 1 108 ? -39.384 3.870 62.205 1.00 93.75 108 ALA A O 1
ATOM 818 N N . ALA A 1 109 ? -38.897 4.934 60.291 1.00 93.25 109 ALA A N 1
ATOM 819 C CA . ALA A 1 109 ? -38.932 6.276 60.870 1.00 93.25 109 ALA A CA 1
ATOM 820 C C . ALA A 1 109 ? -40.349 6.662 61.333 1.00 93.25 109 ALA A C 1
ATOM 822 O O . ALA A 1 109 ? -40.506 7.208 62.426 1.00 93.25 109 ALA A O 1
ATOM 823 N N . ILE A 1 110 ? -41.380 6.328 60.545 1.00 91.56 110 ILE A N 1
ATOM 824 C CA . ILE A 1 110 ? -42.790 6.556 60.902 1.00 91.56 110 ILE A CA 1
ATOM 825 C C . ILE A 1 110 ? -43.165 5.763 62.161 1.00 91.56 110 ILE A C 1
ATOM 827 O O . ILE A 1 110 ? -43.726 6.330 63.100 1.00 91.56 110 ILE A O 1
ATOM 831 N N . GLU A 1 111 ? -42.821 4.475 62.222 1.00 94.44 111 GLU A N 1
ATOM 832 C CA . GLU A 1 111 ? -43.162 3.635 63.377 1.00 94.44 111 GLU A CA 1
ATOM 833 C C . GLU A 1 111 ? -42.366 4.036 64.632 1.00 94.44 111 GLU A C 1
ATOM 835 O O . GLU A 1 111 ? -42.902 4.049 65.741 1.00 94.44 111 GLU A O 1
ATOM 840 N N . SER A 1 112 ? -41.116 4.480 64.462 1.00 94.38 112 SER A N 1
ATOM 841 C CA . SER A 1 112 ? -40.306 5.049 65.549 1.00 94.38 112 SER A CA 1
ATOM 842 C C . SER A 1 112 ? -40.937 6.316 66.129 1.00 94.38 112 SER A C 1
ATOM 844 O O . SER A 1 112 ? -40.987 6.473 67.348 1.00 94.38 112 SER A O 1
ATOM 846 N N . ALA A 1 113 ? -41.466 7.202 65.278 1.00 91.00 113 ALA A N 1
ATOM 847 C CA . ALA A 1 113 ? -42.196 8.387 65.726 1.00 91.00 113 ALA A CA 1
ATOM 848 C C . ALA A 1 113 ? -43.485 8.007 66.475 1.00 91.00 113 ALA A C 1
ATOM 850 O O . ALA A 1 113 ? -43.833 8.633 67.477 1.00 91.00 113 ALA A O 1
ATOM 851 N N . ARG A 1 114 ? -44.163 6.941 66.033 1.00 92.00 114 ARG A N 1
ATOM 852 C CA . ARG A 1 114 ? -45.380 6.415 66.664 1.00 92.00 114 ARG A CA 1
ATOM 853 C C . ARG A 1 114 ? -45.129 5.830 68.059 1.00 92.00 114 ARG A C 1
ATOM 855 O O . ARG A 1 114 ? -45.981 5.971 68.931 1.00 92.00 114 ARG A O 1
ATOM 862 N N . ALA A 1 115 ? -43.961 5.228 68.286 1.00 92.25 115 ALA A N 1
ATOM 863 C CA . ALA A 1 115 ? -43.536 4.700 69.586 1.00 92.25 115 ALA A CA 1
ATOM 864 C C . ALA A 1 115 ? -43.099 5.786 70.600 1.00 92.25 115 ALA A C 1
ATOM 866 O O . ALA A 1 115 ? -42.816 5.472 71.760 1.00 92.25 115 ALA A O 1
ATOM 867 N N . GLY A 1 116 ? -43.045 7.062 70.195 1.00 90.06 116 GLY A N 1
ATOM 868 C CA . GLY A 1 116 ? -42.732 8.191 71.074 1.00 90.06 116 GLY A CA 1
ATOM 869 C C . GLY A 1 116 ? -41.323 8.118 71.676 1.00 90.06 116 GLY A C 1
ATOM 870 O O . GLY A 1 116 ? -40.340 7.900 70.969 1.00 90.06 116 GLY A O 1
ATOM 871 N N . GLU A 1 117 ? -41.207 8.298 72.996 1.00 88.19 117 GLU A N 1
ATOM 872 C CA . GLU A 1 117 ? -39.920 8.272 73.718 1.00 88.19 117 GLU A CA 1
ATOM 873 C C . GLU A 1 117 ? -39.158 6.945 73.533 1.00 88.19 117 GLU A C 1
ATOM 875 O O . GLU A 1 117 ? -37.932 6.953 73.419 1.00 88.19 117 GLU A O 1
ATOM 880 N N . PHE A 1 118 ? -39.868 5.815 73.421 1.00 87.81 118 PHE A N 1
ATOM 881 C CA . PHE A 1 118 ? -39.261 4.488 73.254 1.00 87.81 118 PHE A CA 1
ATOM 882 C C . PHE A 1 118 ? -38.681 4.255 71.847 1.00 87.81 118 PHE A C 1
ATOM 884 O O . PHE A 1 118 ? -37.857 3.361 71.664 1.00 87.81 118 PHE A O 1
ATOM 891 N N . GLY A 1 119 ? -39.076 5.062 70.854 1.00 90.81 119 GLY A N 1
ATOM 892 C CA . GLY A 1 119 ? -38.635 4.947 69.460 1.00 90.81 119 GLY A CA 1
ATOM 893 C C . GLY A 1 119 ? -37.454 5.844 69.075 1.00 90.81 119 GLY A C 1
ATOM 894 O O . GLY A 1 119 ? -36.937 5.720 67.966 1.00 90.81 119 GLY A O 1
ATOM 895 N N . LYS A 1 120 ? -36.980 6.729 69.967 1.00 88.56 120 LYS A N 1
ATOM 896 C CA . LYS A 1 120 ? -35.928 7.720 69.653 1.00 88.56 120 LYS A CA 1
ATOM 897 C C . LYS A 1 120 ? -34.651 7.100 69.073 1.00 88.56 120 LYS A C 1
ATOM 899 O O . LYS A 1 120 ? -34.126 7.612 68.089 1.00 88.56 120 LYS A O 1
ATOM 904 N N . GLY A 1 121 ? -34.171 5.990 69.642 1.00 90.25 121 GLY A N 1
ATOM 905 C CA . GLY A 1 121 ? -32.977 5.293 69.142 1.00 90.25 121 GLY A CA 1
ATOM 906 C C . GLY A 1 121 ? -33.174 4.702 67.741 1.00 90.25 121 GLY A C 1
ATOM 907 O O . GLY A 1 121 ? -32.320 4.871 66.873 1.00 90.25 121 GLY A O 1
ATOM 908 N N . PHE A 1 122 ? -34.332 4.085 67.489 1.00 92.00 122 PHE A N 1
ATOM 909 C CA . PHE A 1 122 ? -34.682 3.541 66.173 1.00 92.00 122 PHE A CA 1
ATOM 910 C C . PHE A 1 122 ? -34.879 4.635 65.118 1.00 92.00 122 PHE A C 1
ATOM 912 O O . PHE A 1 122 ? -34.490 4.443 63.968 1.00 92.00 122 PHE A O 1
ATOM 919 N N . SER A 1 123 ? -35.385 5.809 65.509 1.00 93.38 123 SER A N 1
ATOM 920 C CA . SER A 1 123 ? -35.537 6.950 64.601 1.00 93.38 123 SER A CA 1
ATOM 921 C C . SER A 1 123 ? -34.198 7.439 64.043 1.00 93.38 123 SER A C 1
ATOM 923 O O . SER A 1 123 ? -34.138 7.827 62.877 1.00 93.38 123 SER A O 1
ATOM 925 N N . VAL A 1 124 ? -33.129 7.425 64.849 1.00 93.75 124 VAL A N 1
ATOM 926 C CA . VAL A 1 124 ? -31.781 7.817 64.397 1.00 93.75 124 VAL A CA 1
ATOM 927 C C . VAL A 1 124 ? -31.250 6.809 63.380 1.00 93.75 124 VAL A C 1
ATOM 929 O O . VAL A 1 124 ? -30.776 7.200 62.315 1.00 93.75 124 VAL A O 1
ATOM 932 N N . VAL A 1 125 ? -31.395 5.512 63.667 1.00 95.38 125 VAL A N 1
ATOM 933 C CA . VAL A 1 125 ? -30.970 4.437 62.757 1.00 95.38 125 VAL A CA 1
ATOM 934 C C . VAL A 1 125 ? -31.739 4.499 61.434 1.00 95.38 1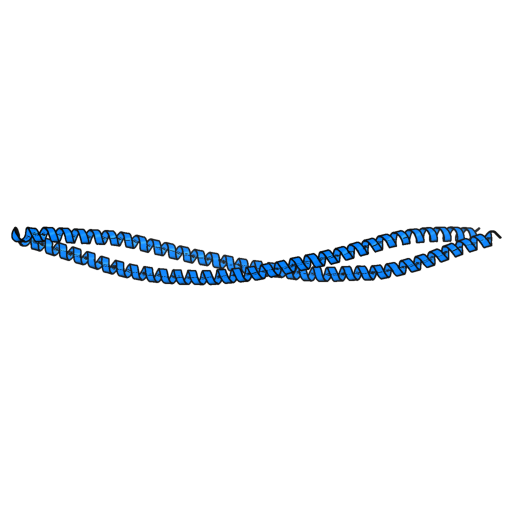25 VAL A C 1
ATOM 936 O O . VAL A 1 125 ? -31.132 4.424 60.370 1.00 95.38 125 VAL A O 1
ATOM 939 N N . ALA A 1 126 ? -33.059 4.696 61.479 1.00 96.19 126 ALA A N 1
ATOM 940 C CA . ALA A 1 126 ? -33.885 4.834 60.283 1.00 96.19 126 ALA A CA 1
ATOM 941 C C . ALA A 1 126 ? -33.465 6.039 59.420 1.00 96.19 126 ALA A C 1
ATOM 943 O O . ALA A 1 126 ? -33.400 5.925 58.196 1.00 96.19 126 ALA A O 1
ATOM 944 N N . GLY A 1 127 ? -33.120 7.171 60.046 1.00 95.69 127 GLY A N 1
ATOM 945 C CA . GLY A 1 127 ? -32.579 8.340 59.349 1.00 95.69 127 GLY A CA 1
ATOM 946 C C . GLY A 1 127 ? -31.257 8.052 58.632 1.00 95.69 127 GLY A C 1
ATOM 947 O O . GLY A 1 127 ? -31.099 8.427 57.470 1.00 95.69 127 GLY A O 1
ATOM 948 N N . GLU A 1 128 ? -30.341 7.330 59.283 1.00 96.75 128 GLU A N 1
ATOM 949 C CA . GLU A 1 128 ? -29.051 6.976 58.684 1.00 96.75 128 GLU A CA 1
ATOM 950 C C . GLU A 1 128 ? -29.220 5.984 57.521 1.00 96.75 128 GLU A C 1
ATOM 952 O O . GLU A 1 128 ? -28.655 6.197 56.451 1.00 96.75 128 GLU A O 1
ATOM 957 N N . ILE A 1 129 ? -30.079 4.963 57.656 1.00 96.62 129 ILE A N 1
ATOM 958 C CA . ILE A 1 129 ? -30.389 4.028 56.554 1.00 96.62 129 ILE A CA 1
ATOM 959 C C . ILE A 1 129 ? -30.989 4.778 55.356 1.00 96.62 129 ILE A C 1
ATOM 961 O O . ILE A 1 129 ? -30.629 4.504 54.205 1.00 96.62 129 ILE A O 1
ATOM 965 N N . ARG A 1 130 ? -31.884 5.743 55.605 1.00 95.88 130 ARG A N 1
ATOM 966 C CA . ARG A 1 130 ? -32.481 6.560 54.541 1.00 95.88 130 ARG A CA 1
ATOM 967 C C . ARG A 1 130 ? -31.409 7.355 53.795 1.00 95.88 130 ARG A C 1
ATOM 969 O O . ARG A 1 130 ? -31.360 7.317 52.568 1.00 95.88 130 ARG A O 1
ATOM 976 N N . LYS A 1 131 ? -30.508 8.000 54.536 1.00 96.75 131 LYS A N 1
ATOM 977 C CA . LYS A 1 131 ? -29.378 8.754 53.983 1.00 96.75 131 LYS A CA 1
ATOM 978 C C . LYS A 1 131 ? -28.444 7.866 53.155 1.00 96.75 131 LYS A C 1
ATOM 980 O O . LYS A 1 131 ? -28.111 8.239 52.034 1.00 96.75 131 LYS A O 1
ATOM 985 N N . LEU A 1 132 ? -28.084 6.675 53.645 1.00 96.62 132 LEU A N 1
ATOM 986 C CA . LEU A 1 132 ? -27.286 5.711 52.873 1.00 96.62 132 LEU A CA 1
ATOM 987 C C . LEU A 1 132 ? -27.998 5.290 51.580 1.00 96.62 132 LEU A C 1
ATOM 989 O O . LEU A 1 132 ? -27.362 5.161 50.534 1.00 96.62 132 LEU A O 1
ATOM 993 N N . SER A 1 133 ? -29.318 5.098 51.631 1.00 96.75 133 SER A N 1
ATOM 994 C CA . SER A 1 133 ? -30.114 4.722 50.458 1.00 96.75 133 SER A CA 1
ATOM 995 C C . SER A 1 133 ? -30.144 5.839 49.407 1.00 96.75 133 SER A C 1
ATOM 997 O O . SER A 1 133 ? -29.985 5.569 48.218 1.00 96.75 133 SER A O 1
ATOM 999 N N . GLU A 1 134 ? -30.297 7.098 49.829 1.00 95.50 134 GLU A N 1
ATOM 1000 C CA . GLU A 1 134 ? -30.216 8.278 48.955 1.00 95.50 134 GLU A CA 1
ATOM 1001 C C . GLU A 1 134 ? -28.813 8.423 48.330 1.00 95.50 134 GLU A C 1
ATOM 1003 O O . GLU A 1 134 ? -28.701 8.559 47.110 1.00 95.50 134 GLU A O 1
ATOM 1008 N N . GLN A 1 135 ? -27.743 8.286 49.123 1.00 96.44 135 GLN A N 1
ATOM 1009 C CA . GLN A 1 135 ? -26.355 8.312 48.628 1.00 96.44 135 GLN A CA 1
ATOM 1010 C C . GLN A 1 135 ? -26.056 7.175 47.639 1.00 96.44 135 GLN A C 1
ATOM 1012 O O . GLN A 1 135 ? -25.329 7.358 46.658 1.00 96.44 135 GLN A O 1
ATOM 1017 N N . THR A 1 136 ? -26.640 5.997 47.869 1.00 96.31 136 THR A N 1
ATOM 1018 C CA . THR A 1 136 ? -26.524 4.851 46.961 1.00 96.31 136 THR A CA 1
ATOM 1019 C C . THR A 1 136 ? -27.164 5.169 45.608 1.00 96.31 136 THR A C 1
ATOM 1021 O O . THR A 1 136 ? -26.540 4.943 44.574 1.00 96.31 136 THR A O 1
ATOM 1024 N N . LYS A 1 137 ? -28.359 5.779 45.585 1.00 94.56 137 LYS A N 1
ATOM 1025 C CA . LYS A 1 137 ? -29.012 6.211 44.333 1.00 94.56 137 LYS A CA 1
ATOM 1026 C C . LYS A 1 137 ? -28.187 7.237 43.560 1.00 94.56 137 LYS A C 1
ATOM 1028 O O . LYS A 1 137 ? -28.081 7.136 42.340 1.00 94.56 137 LYS A O 1
ATOM 10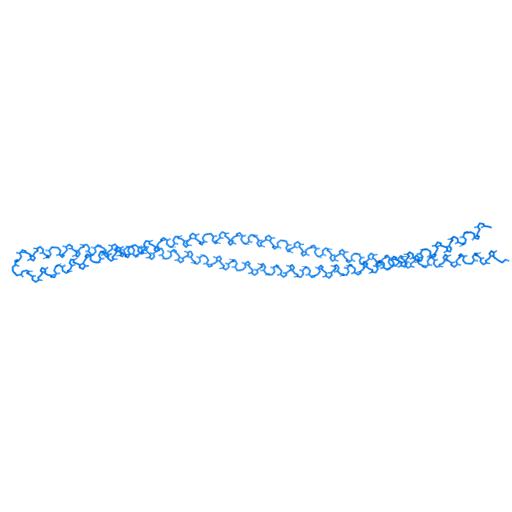33 N N . GLU A 1 138 ? -27.608 8.215 44.255 1.00 95.75 138 GLU A N 1
ATOM 1034 C CA . GLU A 1 138 ? -26.739 9.216 43.629 1.00 95.75 138 GLU A CA 1
ATOM 1035 C C . GLU A 1 138 ? -25.501 8.563 43.000 1.00 95.75 138 GLU A C 1
ATOM 1037 O O . GLU A 1 138 ? -25.170 8.827 41.843 1.00 95.75 138 GLU A O 1
ATOM 1042 N N . SER A 1 139 ? -24.865 7.640 43.725 1.00 95.88 139 SER A N 1
ATOM 1043 C CA . SER A 1 139 ? -23.706 6.892 43.230 1.00 95.88 139 SER A CA 1
ATOM 1044 C C . SER A 1 139 ? -24.051 6.072 41.986 1.00 95.88 139 SER A C 1
ATOM 1046 O O . SER A 1 139 ? -23.323 6.123 40.997 1.00 95.88 139 SER A O 1
ATOM 1048 N N . ILE A 1 140 ? -25.195 5.382 41.987 1.00 96.00 140 ILE A N 1
ATOM 1049 C CA . ILE A 1 140 ? -25.676 4.606 40.834 1.00 96.00 140 ILE A CA 1
ATOM 1050 C C . ILE A 1 140 ? -25.944 5.506 39.623 1.00 96.00 140 ILE A C 1
ATOM 1052 O O . ILE A 1 140 ? -25.587 5.141 38.505 1.00 96.00 140 ILE A O 1
ATOM 1056 N N . SER A 1 141 ? -26.516 6.697 39.824 1.00 94.44 141 SER A N 1
ATOM 1057 C CA . SER A 1 141 ? -26.716 7.679 38.747 1.00 94.44 141 SER A CA 1
ATOM 1058 C C . SER A 1 141 ? -25.389 8.089 38.097 1.00 94.44 141 SER A C 1
ATOM 1060 O O . SER A 1 141 ? -25.281 8.157 36.873 1.00 94.44 141 SER A O 1
ATOM 1062 N N . ASN A 1 142 ? -24.342 8.289 38.902 1.00 95.50 142 ASN A N 1
ATOM 1063 C CA . ASN A 1 142 ? -23.009 8.589 38.383 1.00 95.50 142 ASN A CA 1
ATOM 1064 C C . ASN A 1 142 ? -22.397 7.402 37.624 1.00 95.50 142 ASN A C 1
ATOM 1066 O O . ASN A 1 142 ? -21.818 7.607 36.560 1.00 95.50 142 ASN A O 1
ATOM 1070 N N . VAL A 1 143 ? -22.561 6.172 38.123 1.00 95.88 143 VAL A N 1
ATOM 1071 C CA . VAL A 1 143 ? -22.114 4.960 37.413 1.00 95.88 143 VAL A CA 1
ATOM 1072 C C . VAL A 1 143 ? -22.855 4.803 36.082 1.00 95.88 143 VAL A C 1
ATOM 1074 O O . VAL A 1 143 ? -22.215 4.538 35.072 1.00 95.88 143 VAL A O 1
ATOM 1077 N N . THR A 1 144 ? -24.165 5.059 36.048 1.00 95.75 144 THR A N 1
ATOM 1078 C CA . THR A 1 144 ? -24.983 4.997 34.820 1.00 95.75 144 THR A CA 1
ATOM 1079 C C . THR A 1 144 ? -24.408 5.904 33.731 1.00 95.75 144 THR A C 1
ATOM 1081 O O . THR A 1 144 ? -24.156 5.450 32.620 1.00 95.75 144 THR A O 1
ATOM 1084 N N . LYS A 1 145 ? -24.068 7.154 34.070 1.00 96.38 145 LYS A N 1
ATOM 1085 C CA . LYS A 1 145 ? -23.438 8.096 33.126 1.00 96.38 145 LYS A CA 1
ATOM 1086 C C . LYS A 1 145 ? -22.083 7.611 32.603 1.00 96.38 145 LYS A C 1
ATOM 1088 O O . LYS A 1 145 ? -21.730 7.876 31.456 1.00 96.38 145 LYS A O 1
ATOM 1093 N N . LEU A 1 146 ? -21.289 6.934 33.438 1.00 96.44 146 LEU A N 1
ATOM 1094 C CA . LEU A 1 146 ? -20.006 6.363 33.010 1.00 96.44 146 LEU A CA 1
ATOM 1095 C C . LEU A 1 146 ? -20.208 5.201 32.030 1.00 96.44 146 LEU A C 1
ATOM 1097 O O . LEU A 1 146 ? -19.452 5.082 31.067 1.00 96.44 146 LEU A O 1
ATOM 1101 N N . VAL A 1 147 ? -21.233 4.379 32.251 1.00 96.38 147 VAL A N 1
ATOM 1102 C CA . VAL A 1 147 ? -21.604 3.274 31.358 1.00 96.38 147 VAL A CA 1
ATOM 1103 C C . VAL A 1 147 ? -22.127 3.804 30.021 1.00 96.38 147 VAL A C 1
ATOM 1105 O O . VAL A 1 147 ? -21.661 3.362 28.974 1.00 96.38 147 VAL A O 1
ATOM 1108 N N . GLU A 1 148 ? -22.998 4.816 30.031 1.00 95.38 148 GLU A N 1
ATOM 1109 C CA . GLU A 1 148 ? -23.464 5.503 28.815 1.00 95.38 148 GLU A CA 1
ATOM 1110 C C . GLU A 1 148 ? -22.289 6.049 27.995 1.00 95.38 148 GLU A C 1
ATOM 1112 O O . GLU A 1 148 ? -22.166 5.760 26.805 1.00 95.38 148 GLU A O 1
ATOM 1117 N N . LYS A 1 149 ? -21.354 6.750 28.646 1.00 96.69 149 LYS A N 1
ATOM 1118 C CA . LYS A 1 149 ? -20.144 7.256 27.988 1.00 96.69 149 LYS A CA 1
ATOM 1119 C C . LYS A 1 149 ? -19.259 6.134 27.434 1.00 96.69 149 LYS A C 1
ATOM 1121 O O . LYS A 1 149 ? -18.645 6.297 26.383 1.00 96.69 149 LYS A O 1
ATOM 1126 N N . THR A 1 150 ? -19.185 4.999 28.127 1.00 95.94 150 THR A N 1
ATOM 1127 C CA . THR A 1 150 ? -18.449 3.820 27.646 1.00 95.94 150 THR A CA 1
ATOM 1128 C C . THR A 1 150 ? -19.093 3.272 26.371 1.00 95.94 150 THR A C 1
ATOM 1130 O O . THR A 1 150 ? -18.385 2.993 25.407 1.00 95.94 150 THR A O 1
ATOM 1133 N N . ASN A 1 151 ? -20.426 3.210 26.311 1.00 95.19 151 ASN A N 1
ATOM 1134 C CA . ASN A 1 151 ? -21.159 2.796 25.111 1.00 95.19 151 ASN A CA 1
ATOM 1135 C C . ASN A 1 151 ? -20.924 3.735 23.926 1.00 95.19 151 ASN A C 1
ATOM 1137 O O . ASN A 1 151 ? -20.674 3.269 22.816 1.00 95.19 151 ASN A O 1
ATOM 1141 N N . GLU A 1 152 ? -20.942 5.050 24.154 1.00 96.69 152 GLU A N 1
ATOM 1142 C CA . GLU A 1 152 ? -20.606 6.033 23.116 1.00 96.69 152 GLU A CA 1
ATOM 1143 C C . GLU A 1 152 ? -19.187 5.817 22.568 1.00 96.69 152 GLU A C 1
ATOM 1145 O O . GLU A 1 152 ? -18.970 5.856 21.355 1.00 96.69 152 GLU A O 1
ATOM 1150 N N . GLN A 1 153 ? -18.216 5.541 23.446 1.00 96.62 153 GLN A N 1
ATOM 1151 C CA . GLN A 1 153 ? -16.842 5.250 23.035 1.00 96.62 153 GLN A CA 1
ATOM 1152 C C . GLN A 1 153 ? -16.732 3.949 22.234 1.00 96.62 153 GLN A C 1
ATOM 1154 O O . GLN A 1 153 ? -16.008 3.925 21.240 1.00 96.62 153 GLN A O 1
ATOM 1159 N N . ILE A 1 154 ? -17.467 2.899 22.611 1.00 96.19 154 ILE A N 1
ATOM 1160 C CA . ILE A 1 154 ? -17.515 1.632 21.863 1.00 96.19 154 ILE A CA 1
ATOM 1161 C C . ILE A 1 154 ? -18.024 1.872 20.434 1.00 96.19 154 ILE A C 1
ATOM 1163 O O . ILE A 1 154 ? -17.390 1.433 19.475 1.00 96.19 154 ILE A O 1
ATOM 1167 N N . ILE A 1 155 ? -19.114 2.633 20.276 1.00 94.56 155 ILE A N 1
ATOM 1168 C CA . ILE A 1 155 ? -19.672 2.982 18.958 1.00 94.56 155 ILE A CA 1
ATOM 1169 C C . ILE A 1 155 ? -18.654 3.770 18.125 1.00 94.56 155 ILE A C 1
ATOM 1171 O O . ILE A 1 155 ? -18.465 3.495 16.940 1.00 94.56 155 ILE A O 1
ATOM 1175 N N . HIS A 1 156 ? -17.960 4.728 18.743 1.00 96.75 156 HIS A N 1
ATOM 1176 C CA . HIS A 1 156 ? -16.935 5.508 18.055 1.00 96.75 156 HIS A CA 1
ATOM 1177 C C . HIS A 1 156 ? -15.766 4.632 17.571 1.00 96.75 156 HIS A C 1
ATOM 1179 O O . HIS A 1 156 ? -15.287 4.803 16.447 1.00 96.75 156 HIS A O 1
ATOM 1185 N N . VAL A 1 157 ? -15.305 3.682 18.395 1.00 97.06 157 VAL A N 1
ATOM 1186 C CA . VAL A 1 157 ? -14.254 2.725 18.010 1.00 97.06 157 VAL A CA 1
ATOM 1187 C C . VAL A 1 157 ? -14.723 1.854 16.848 1.00 97.06 157 VAL A C 1
ATOM 1189 O O . VAL A 1 157 ? -13.996 1.742 15.866 1.00 97.06 157 VAL A O 1
ATOM 1192 N N . SER A 1 158 ? -15.941 1.313 16.908 1.00 94.31 158 SER A N 1
ATOM 1193 C CA . SER A 1 158 ? -16.517 0.505 15.826 1.00 94.31 158 SER A CA 1
ATOM 1194 C C . SER A 1 158 ? -16.547 1.268 14.493 1.00 94.31 158 SER A C 1
ATOM 1196 O O . SER A 1 158 ? -16.001 0.788 13.500 1.00 94.31 158 SER A O 1
ATOM 1198 N N . SER A 1 159 ? -17.039 2.512 14.488 1.00 95.81 159 SER A N 1
ATOM 1199 C CA . SER A 1 159 ? -17.039 3.356 13.283 1.00 95.81 159 SER A CA 1
ATOM 1200 C C . SER A 1 159 ? -15.625 3.661 12.769 1.00 95.81 159 SER A C 1
ATOM 1202 O O . SER A 1 159 ? -15.383 3.677 11.562 1.00 95.81 159 SER A O 1
ATOM 1204 N N . SER A 1 160 ? -14.663 3.859 13.676 1.00 97.00 160 SER A N 1
ATOM 1205 C CA . SER A 1 160 ? -13.261 4.077 13.298 1.00 97.00 160 SER A CA 1
ATOM 1206 C C . SER A 1 160 ? -12.669 2.842 12.615 1.00 97.00 160 SER A C 1
ATOM 1208 O O . SER A 1 160 ? -11.935 2.972 11.639 1.00 97.00 160 SER A O 1
ATOM 1210 N N . VAL A 1 161 ? -13.010 1.640 13.086 1.00 96.56 161 VAL A N 1
ATOM 1211 C CA . VAL A 1 161 ? -12.555 0.389 12.467 1.00 96.56 161 VAL A CA 1
ATOM 1212 C C . VAL A 1 161 ? -13.154 0.200 11.073 1.00 96.56 161 VAL A C 1
ATOM 1214 O O . VAL A 1 161 ? -12.426 -0.178 10.159 1.00 96.56 161 VAL A O 1
ATOM 1217 N N . GLU A 1 162 ? -14.432 0.525 10.864 1.00 93.75 162 GLU A N 1
ATOM 1218 C CA . GLU A 1 162 ? -15.048 0.486 9.528 1.00 93.75 162 GLU A CA 1
ATOM 1219 C C . GLU A 1 162 ? -14.325 1.409 8.533 1.00 93.75 162 GLU A C 1
ATOM 1221 O O . GLU A 1 162 ? -14.041 1.013 7.401 1.00 93.75 162 GLU A O 1
ATOM 1226 N N . GLN A 1 163 ? -13.960 2.621 8.965 1.00 96.25 163 GLN A N 1
ATOM 1227 C CA . GLN A 1 163 ? -13.193 3.554 8.135 1.00 96.25 163 GLN A CA 1
ATOM 1228 C C . GLN A 1 163 ? -11.800 3.012 7.798 1.00 96.25 163 GLN A C 1
ATOM 1230 O O . GLN A 1 163 ? -11.375 3.080 6.644 1.00 96.25 163 GLN A O 1
ATOM 1235 N N . ILE A 1 164 ? -11.091 2.447 8.781 1.00 96.75 164 ILE A N 1
ATOM 1236 C CA . ILE A 1 164 ? -9.772 1.839 8.550 1.00 96.75 164 ILE A CA 1
ATOM 1237 C C . ILE A 1 164 ? -9.901 0.645 7.595 1.00 96.75 164 ILE A C 1
ATOM 1239 O O . ILE A 1 164 ? -9.061 0.491 6.713 1.00 96.75 164 ILE A O 1
ATOM 1243 N N . SER A 1 165 ? -10.971 -0.147 7.700 1.00 95.25 165 SER A N 1
ATOM 1244 C CA . SER A 1 165 ? -11.249 -1.263 6.791 1.00 95.25 165 SER A CA 1
ATOM 1245 C C . SER A 1 165 ? -11.374 -0.804 5.336 1.00 95.25 165 SER A C 1
ATOM 1247 O O . SER A 1 165 ? -10.722 -1.365 4.454 1.00 95.25 165 SER A O 1
ATOM 1249 N N . SER A 1 166 ? -12.103 0.292 5.089 1.00 96.00 166 SER A N 1
ATOM 1250 C CA . SER A 1 166 ? -12.180 0.908 3.755 1.00 96.00 166 SER A CA 1
ATOM 1251 C C . SER A 1 166 ? -10.802 1.334 3.240 1.00 96.00 166 SER A C 1
ATOM 1253 O O . SER A 1 166 ? -10.433 1.011 2.113 1.00 96.00 166 SER A O 1
ATOM 1255 N N . LEU A 1 167 ? -10.001 1.999 4.080 1.00 96.81 167 LEU A N 1
ATOM 1256 C CA . LEU A 1 167 ? -8.657 2.457 3.706 1.00 96.81 167 LEU A CA 1
ATOM 1257 C C . LEU A 1 167 ? -7.695 1.298 3.410 1.00 96.81 167 LEU A C 1
ATOM 1259 O O . LEU A 1 167 ? -6.850 1.408 2.522 1.00 96.81 167 LEU A O 1
ATOM 1263 N N . VAL A 1 168 ? -7.809 0.185 4.136 1.00 97.19 168 VAL A N 1
ATOM 1264 C CA . VAL A 1 168 ? -7.024 -1.033 3.880 1.00 97.19 168 VAL A CA 1
ATOM 1265 C C . VAL A 1 168 ? -7.424 -1.666 2.547 1.00 97.19 168 VAL A C 1
ATOM 1267 O O . VAL A 1 168 ? -6.543 -2.074 1.785 1.00 97.19 168 VAL A O 1
ATOM 1270 N N . SER A 1 169 ? -8.722 -1.692 2.225 1.00 95.25 169 SER A N 1
ATOM 1271 C CA . SER A 1 169 ? -9.213 -2.161 0.924 1.00 95.25 169 SER A CA 1
ATOM 1272 C C . SER A 1 169 ? -8.664 -1.303 -0.219 1.00 95.25 169 SER A C 1
ATOM 1274 O O . SER A 1 169 ? -8.033 -1.828 -1.134 1.00 95.25 169 SER A O 1
ATOM 1276 N N . GLU A 1 170 ? -8.812 0.021 -0.133 1.00 96.50 170 GLU A N 1
ATOM 1277 C CA . GLU A 1 170 ? -8.280 0.961 -1.132 1.00 96.50 170 GLU A CA 1
ATOM 1278 C C . GLU A 1 170 ? -6.753 0.851 -1.272 1.00 96.50 170 GLU A C 1
ATOM 1280 O O . GLU A 1 170 ? -6.204 0.889 -2.378 1.00 96.50 170 GLU A O 1
ATOM 1285 N N . GLY A 1 171 ? -6.049 0.678 -0.149 1.00 96.38 171 GLY A N 1
ATOM 1286 C CA . GLY A 1 171 ? -4.609 0.449 -0.129 1.00 96.38 171 GLY A CA 1
ATOM 1287 C C . GLY A 1 171 ? -4.216 -0.823 -0.879 1.00 96.38 171 GLY A C 1
ATOM 1288 O O . GLY A 1 171 ? -3.269 -0.800 -1.665 1.00 96.38 171 GLY A O 1
ATOM 1289 N N . THR A 1 172 ? -4.967 -1.906 -0.687 1.00 96.12 172 THR A N 1
ATOM 1290 C CA . THR A 1 172 ? -4.742 -3.191 -1.365 1.00 96.12 172 THR A CA 1
ATOM 1291 C C . THR A 1 172 ? -4.958 -3.074 -2.876 1.00 96.12 172 THR A C 1
ATOM 1293 O O . THR A 1 172 ? -4.121 -3.538 -3.655 1.00 96.12 172 THR A O 1
ATOM 1296 N N . ASP A 1 173 ? -6.009 -2.376 -3.309 1.00 96.06 173 ASP A N 1
ATOM 1297 C CA . ASP A 1 173 ? -6.282 -2.138 -4.733 1.00 96.06 173 ASP A CA 1
ATOM 1298 C C . ASP A 1 173 ? -5.174 -1.307 -5.399 1.00 96.06 173 ASP A C 1
ATOM 1300 O O . ASP A 1 173 ? -4.666 -1.654 -6.470 1.00 96.06 173 ASP A O 1
ATOM 1304 N N . SER A 1 174 ? -4.731 -0.235 -4.734 1.00 96.56 174 SER A N 1
ATOM 1305 C CA . SER A 1 174 ? -3.625 0.612 -5.203 1.00 96.56 174 SER A CA 1
ATOM 1306 C C . SER A 1 174 ? -2.314 -0.172 -5.337 1.00 96.56 174 SER A C 1
ATOM 1308 O O . SER A 1 174 ? -1.553 -0.016 -6.301 1.00 96.56 174 SER A O 1
ATOM 1310 N N . MET A 1 175 ? -2.058 -1.083 -4.401 1.00 96.88 175 MET A N 1
ATOM 1311 C CA . MET A 1 175 ? -0.902 -1.968 -4.466 1.00 96.88 175 MET A CA 1
ATOM 1312 C C . MET A 1 175 ? -0.993 -2.975 -5.609 1.00 96.88 175 MET A C 1
ATOM 1314 O O . MET A 1 175 ? 0.023 -3.235 -6.255 1.00 96.88 175 MET A O 1
ATOM 1318 N N . HIS A 1 176 ? -2.183 -3.505 -5.898 1.00 95.44 176 HIS A N 1
ATOM 1319 C CA . HIS A 1 176 ? -2.391 -4.386 -7.044 1.00 95.44 176 HIS A CA 1
ATOM 1320 C C . HIS A 1 176 ? -2.099 -3.665 -8.367 1.00 95.44 176 HIS A C 1
ATOM 1322 O O . HIS A 1 176 ? -1.357 -4.184 -9.200 1.00 95.44 176 HIS A O 1
ATOM 1328 N N . ALA A 1 177 ? -2.588 -2.432 -8.525 1.00 96.56 177 ALA A N 1
ATOM 1329 C CA . ALA A 1 177 ? -2.262 -1.597 -9.682 1.00 96.56 177 ALA A CA 1
ATOM 1330 C C . ALA A 1 177 ? -0.750 -1.313 -9.782 1.00 96.56 177 ALA A C 1
ATOM 1332 O O . ALA A 1 177 ? -0.163 -1.358 -10.862 1.00 96.56 177 ALA A O 1
ATOM 1333 N N . THR A 1 178 ? -0.084 -1.077 -8.648 1.00 97.75 178 THR A N 1
ATOM 1334 C CA . THR A 1 178 ? 1.372 -0.866 -8.622 1.00 97.75 178 THR A CA 1
ATOM 1335 C C . THR A 1 178 ? 2.148 -2.125 -9.027 1.00 97.75 178 THR A C 1
ATOM 1337 O O . THR A 1 178 ? 3.152 -2.026 -9.735 1.00 97.75 178 THR A O 1
ATOM 1340 N N . ASP A 1 179 ? 1.684 -3.317 -8.638 1.00 97.31 179 ASP A N 1
ATOM 1341 C CA . ASP A 1 179 ? 2.292 -4.580 -9.076 1.00 97.31 179 ASP A CA 1
ATOM 1342 C C . ASP A 1 179 ? 2.187 -4.754 -10.598 1.00 97.31 179 ASP A C 1
ATOM 1344 O O . ASP A 1 179 ? 3.169 -5.148 -11.232 1.00 97.31 179 ASP A O 1
ATOM 1348 N N . GLN A 1 180 ? 1.053 -4.376 -11.201 1.00 97.31 180 GLN A N 1
ATOM 1349 C CA . GLN A 1 180 ? 0.880 -4.381 -12.658 1.00 97.31 180 GLN A CA 1
ATOM 1350 C C . GLN A 1 180 ? 1.901 -3.472 -13.355 1.00 97.31 180 GLN A C 1
ATOM 1352 O O . GLN A 1 180 ? 2.569 -3.921 -14.288 1.00 97.31 180 GLN A O 1
ATOM 1357 N N . TYR A 1 181 ? 2.128 -2.251 -12.857 1.00 97.88 181 TYR A N 1
ATOM 1358 C CA . TYR A 1 181 ? 3.163 -1.373 -13.417 1.00 97.88 181 TYR A CA 1
ATOM 1359 C C . TYR A 1 181 ? 4.565 -1.984 -13.331 1.00 97.88 181 TYR A C 1
ATOM 1361 O O . TYR A 1 181 ? 5.342 -1.897 -14.282 1.00 97.88 181 TYR A O 1
ATOM 1369 N N . PHE A 1 182 ? 4.913 -2.652 -12.227 1.00 98.25 182 PHE A N 1
ATOM 1370 C CA . PHE A 1 182 ? 6.203 -3.340 -12.151 1.00 98.25 182 PHE A CA 1
ATOM 1371 C C . PHE A 1 182 ? 6.299 -4.531 -13.109 1.00 98.25 182 PHE A C 1
ATOM 1373 O O . PHE A 1 182 ? 7.379 -4.783 -13.647 1.00 98.25 182 PHE A O 1
ATOM 1380 N N . GLN A 1 183 ? 5.206 -5.262 -13.345 1.00 97.62 183 GLN A N 1
ATOM 1381 C CA . GLN A 1 183 ? 5.171 -6.324 -14.356 1.00 97.62 183 GLN A CA 1
ATOM 1382 C C . GLN A 1 183 ? 5.423 -5.773 -15.764 1.00 97.62 183 GLN A C 1
ATOM 1384 O O . GLN A 1 183 ? 6.208 -6.358 -16.514 1.00 97.62 183 GLN A O 1
ATOM 1389 N N . GLU A 1 184 ? 4.810 -4.639 -16.104 1.00 98.19 184 GLU A N 1
ATOM 1390 C CA . GLU A 1 184 ? 5.043 -3.946 -17.373 1.00 98.19 184 GLU A CA 1
ATOM 1391 C C . GLU A 1 184 ? 6.500 -3.494 -17.505 1.00 98.19 184 GLU A C 1
ATOM 1393 O O . GLU A 1 184 ? 7.137 -3.800 -18.510 1.00 98.19 184 GLU A O 1
ATOM 1398 N N . ILE A 1 185 ? 7.082 -2.896 -16.459 1.00 98.50 185 ILE A N 1
ATOM 1399 C CA . ILE A 1 185 ? 8.499 -2.496 -16.461 1.00 98.50 185 ILE A CA 1
ATOM 1400 C C . ILE A 1 185 ? 9.415 -3.699 -16.718 1.00 98.50 185 ILE A C 1
ATOM 1402 O O . ILE A 1 185 ? 10.328 -3.609 -17.537 1.00 98.50 185 ILE A O 1
ATOM 1406 N N . VAL A 1 186 ? 9.190 -4.836 -16.051 1.00 98.38 186 VAL A N 1
ATOM 1407 C CA . VAL A 1 186 ? 9.994 -6.053 -16.272 1.00 98.38 186 VAL A CA 1
ATOM 1408 C C . VAL A 1 186 ? 9.895 -6.514 -17.729 1.00 98.38 186 VAL A C 1
ATOM 1410 O O . VAL A 1 186 ? 10.913 -6.818 -18.35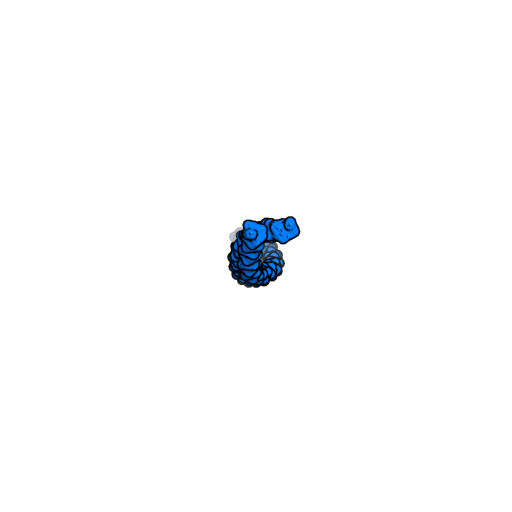6 1.00 98.38 186 VAL A O 1
ATOM 1413 N N . LYS A 1 187 ? 8.683 -6.521 -18.294 1.00 98.31 187 LYS A N 1
ATOM 1414 C CA . LYS A 1 187 ? 8.451 -6.884 -19.695 1.00 98.31 187 LYS A CA 1
ATOM 1415 C C . LYS A 1 187 ? 9.163 -5.928 -20.656 1.00 98.31 187 LYS A C 1
ATOM 1417 O O . LYS A 1 187 ? 9.858 -6.385 -21.563 1.00 98.31 187 LYS A O 1
ATOM 1422 N N . ASP A 1 188 ? 9.044 -4.624 -20.439 1.00 98.50 188 ASP A N 1
ATOM 1423 C CA . ASP A 1 188 ? 9.657 -3.600 -21.286 1.00 98.50 188 ASP A CA 1
ATOM 1424 C C . ASP A 1 188 ? 11.186 -3.643 -21.222 1.00 98.50 188 ASP A C 1
ATOM 1426 O O . ASP A 1 188 ? 11.860 -3.521 -22.247 1.00 98.50 188 ASP A O 1
ATOM 1430 N N . MET A 1 189 ? 11.756 -3.899 -20.042 1.00 98.31 189 MET A N 1
ATOM 1431 C CA . MET A 1 189 ? 13.200 -4.089 -19.899 1.00 98.31 189 MET A CA 1
ATOM 1432 C C . MET A 1 189 ? 13.682 -5.371 -20.585 1.00 98.31 189 MET A C 1
ATOM 1434 O O . MET A 1 189 ? 14.759 -5.370 -21.183 1.00 98.31 189 MET A O 1
ATOM 1438 N N . SER A 1 190 ? 12.891 -6.448 -20.568 1.00 98.06 190 SER A N 1
ATOM 1439 C CA . SER A 1 190 ? 13.185 -7.659 -21.343 1.00 98.06 190 SER A CA 1
ATOM 1440 C C . SER A 1 190 ? 13.246 -7.369 -22.848 1.00 98.06 190 SER A C 1
ATOM 1442 O O . SER A 1 190 ? 14.240 -7.694 -23.501 1.00 98.06 190 SER A O 1
ATOM 1444 N N . ASN A 1 191 ? 12.246 -6.658 -23.375 1.00 98.19 191 ASN A N 1
ATOM 1445 C CA . ASN A 1 191 ? 12.209 -6.242 -24.779 1.00 98.19 191 ASN A CA 1
ATOM 1446 C C . ASN A 1 191 ? 13.397 -5.331 -25.137 1.00 98.19 191 ASN A C 1
ATOM 1448 O O . ASN A 1 191 ? 14.017 -5.499 -26.186 1.00 98.19 191 ASN A O 1
ATOM 1452 N N . SER A 1 192 ? 13.758 -4.400 -24.248 1.00 98.19 192 SER A N 1
ATOM 1453 C CA . SER A 1 192 ? 14.910 -3.509 -24.428 1.00 98.19 192 SER A CA 1
ATOM 1454 C C . SER A 1 192 ? 16.233 -4.282 -24.517 1.00 98.19 192 SER A C 1
ATOM 1456 O O . SER A 1 192 ? 17.048 -4.015 -25.402 1.00 98.19 192 SER A O 1
ATOM 1458 N N . LYS A 1 193 ? 16.437 -5.301 -23.667 1.00 98.06 193 LYS A N 1
ATOM 1459 C CA . LYS A 1 193 ? 17.605 -6.200 -23.758 1.00 98.06 193 LYS A CA 1
ATOM 1460 C C . LYS A 1 193 ? 17.655 -6.923 -25.107 1.00 98.06 193 LYS A C 1
ATOM 1462 O O . LYS A 1 193 ? 18.715 -6.976 -25.728 1.00 98.06 193 LYS A O 1
ATOM 1467 N N . GLU A 1 194 ? 16.523 -7.446 -25.582 1.00 98.06 194 GLU A N 1
ATOM 1468 C CA . GLU A 1 194 ? 16.448 -8.111 -26.889 1.00 98.06 194 GLU A CA 1
ATOM 1469 C C . GLU A 1 194 ? 16.782 -7.145 -28.036 1.00 98.06 194 GLU A C 1
ATOM 1471 O O . GLU A 1 194 ? 17.550 -7.484 -28.938 1.00 98.06 194 GLU A O 1
ATOM 1476 N N . GLN A 1 195 ? 16.254 -5.922 -27.991 1.00 97.81 195 GLN A N 1
ATOM 1477 C CA . GLN A 1 195 ? 16.507 -4.912 -29.013 1.00 97.81 195 GLN A CA 1
ATOM 1478 C C . GLN A 1 195 ? 17.975 -4.472 -29.036 1.00 97.81 195 GLN A C 1
ATOM 1480 O O . GLN A 1 195 ? 18.567 -4.396 -30.111 1.00 97.81 195 GLN A O 1
ATOM 1485 N N . ASN A 1 196 ? 18.599 -4.274 -27.872 1.00 97.69 196 ASN A N 1
ATOM 1486 C CA . ASN A 1 196 ? 20.034 -3.994 -27.792 1.00 97.69 196 ASN A CA 1
ATOM 1487 C C . ASN A 1 196 ? 20.868 -5.154 -28.349 1.00 97.69 196 ASN A C 1
ATOM 1489 O O . ASN A 1 196 ? 21.838 -4.920 -29.066 1.00 97.69 196 ASN A O 1
ATOM 1493 N N . LYS A 1 197 ? 20.456 -6.406 -28.108 1.00 96.88 197 LYS A N 1
ATOM 1494 C CA . LYS A 1 197 ? 21.120 -7.574 -28.698 1.00 96.88 197 LYS A CA 1
ATOM 1495 C C . LYS A 1 197 ? 21.001 -7.608 -30.224 1.00 96.88 197 LYS A C 1
ATOM 1497 O O . LYS A 1 197 ? 21.968 -7.956 -30.897 1.00 96.88 197 LYS A O 1
ATOM 1502 N N . LYS A 1 198 ? 19.848 -7.224 -30.783 1.00 97.44 198 LYS A N 1
ATOM 1503 C CA . LYS A 1 198 ? 19.673 -7.086 -32.240 1.00 97.44 198 LYS A CA 1
ATOM 1504 C C . LYS A 1 198 ? 20.597 -6.014 -32.816 1.00 97.44 198 LYS A C 1
ATOM 1506 O O . LYS A 1 198 ? 21.261 -6.286 -33.809 1.00 97.44 198 LYS A O 1
ATOM 1511 N N . ILE A 1 199 ? 20.710 -4.860 -32.151 1.00 97.00 199 ILE A N 1
ATOM 1512 C CA . ILE A 1 199 ? 21.631 -3.782 -32.549 1.00 97.00 199 ILE A CA 1
ATOM 1513 C C . ILE A 1 199 ? 23.082 -4.280 -32.573 1.00 97.00 199 ILE A C 1
ATOM 1515 O O . ILE A 1 199 ? 23.796 -4.023 -33.539 1.00 97.00 199 ILE A O 1
ATOM 1519 N N . GLU A 1 200 ? 23.521 -5.017 -31.548 1.00 95.31 200 GLU A N 1
ATOM 1520 C CA . GLU A 1 200 ? 24.867 -5.608 -31.525 1.00 95.31 200 GLU A CA 1
ATOM 1521 C C . GLU A 1 200 ? 25.115 -6.510 -32.746 1.00 95.31 200 GLU A C 1
ATOM 1523 O O . GLU A 1 200 ? 26.121 -6.345 -33.434 1.00 95.31 200 GLU A O 1
ATOM 1528 N N . ASN A 1 201 ? 24.177 -7.409 -33.058 1.00 95.31 201 ASN A N 1
ATOM 1529 C CA . ASN A 1 201 ? 24.302 -8.336 -34.188 1.00 95.31 201 ASN A CA 1
ATOM 1530 C C . ASN A 1 201 ? 24.296 -7.611 -35.554 1.00 95.31 201 ASN A C 1
ATOM 1532 O O . ASN A 1 201 ? 25.041 -7.972 -36.469 1.00 95.31 201 ASN A O 1
ATOM 1536 N N . GLU A 1 202 ? 23.460 -6.580 -35.715 1.00 96.44 202 GLU A N 1
ATOM 1537 C CA . GLU A 1 202 ? 23.430 -5.760 -36.934 1.00 96.44 202 GLU A CA 1
ATOM 1538 C C . GLU A 1 202 ? 24.746 -4.997 -37.128 1.00 96.44 202 GLU A C 1
ATOM 1540 O O . GLU A 1 202 ? 25.267 -4.934 -38.242 1.00 96.44 202 GLU A O 1
ATOM 1545 N N . LEU A 1 203 ? 25.337 -4.475 -36.050 1.00 94.62 203 LEU A N 1
ATOM 1546 C CA . LEU A 1 203 ? 26.620 -3.772 -36.110 1.00 94.62 203 LEU A CA 1
ATOM 1547 C C . LEU A 1 203 ? 27.797 -4.698 -36.413 1.00 94.62 203 LEU A C 1
ATOM 1549 O O . LEU A 1 203 ? 28.715 -4.285 -37.122 1.00 94.62 203 LEU A O 1
ATOM 1553 N N . GLU A 1 204 ? 27.769 -5.947 -35.946 1.00 92.81 204 GLU A N 1
ATOM 1554 C CA . GLU A 1 204 ? 28.737 -6.964 -36.377 1.00 92.81 204 GLU A CA 1
ATOM 1555 C C . GLU A 1 204 ? 28.661 -7.186 -37.894 1.00 92.81 204 GLU A C 1
ATOM 1557 O O . GLU A 1 204 ? 29.689 -7.215 -38.575 1.00 92.81 204 GLU A O 1
ATOM 1562 N N . THR A 1 205 ? 27.447 -7.251 -38.445 1.00 95.00 205 THR A N 1
ATOM 1563 C CA . THR A 1 205 ? 27.230 -7.383 -39.894 1.00 95.00 205 THR A CA 1
ATOM 1564 C C . THR A 1 205 ? 27.734 -6.147 -40.648 1.00 95.00 205 THR A C 1
ATOM 1566 O O . THR A 1 205 ? 28.449 -6.271 -41.642 1.00 95.00 205 THR A O 1
ATOM 1569 N N . ILE A 1 206 ? 27.438 -4.940 -40.153 1.00 94.00 206 ILE A N 1
ATOM 1570 C CA . ILE A 1 206 ? 27.928 -3.680 -40.738 1.00 94.00 206 ILE A CA 1
ATOM 1571 C C . ILE A 1 206 ? 29.461 -3.619 -40.702 1.00 94.00 206 ILE A C 1
ATOM 1573 O O . ILE A 1 206 ? 30.076 -3.206 -41.683 1.00 94.00 206 ILE A O 1
ATOM 1577 N N . SER A 1 207 ? 30.096 -4.080 -39.621 1.00 92.88 207 SER A N 1
ATOM 1578 C CA . SER A 1 207 ? 31.558 -4.160 -39.511 1.00 92.88 207 SER A CA 1
ATOM 1579 C C . SER A 1 207 ? 32.178 -5.049 -40.595 1.00 92.88 207 SER A C 1
ATOM 1581 O O . SER A 1 207 ? 33.164 -4.659 -41.225 1.00 92.88 207 SER A O 1
ATOM 1583 N N . GLN A 1 208 ? 31.565 -6.199 -40.891 1.00 93.62 208 GLN A N 1
ATOM 1584 C CA . GLN A 1 208 ? 32.011 -7.089 -41.969 1.00 93.62 208 GLN A CA 1
ATOM 1585 C C . GLN A 1 208 ? 31.869 -6.445 -43.357 1.00 93.62 208 GLN A C 1
ATOM 1587 O O . GLN A 1 208 ? 32.780 -6.542 -44.186 1.00 93.62 208 GLN A O 1
ATOM 1592 N N . VAL A 1 209 ? 30.755 -5.749 -43.602 1.00 95.25 209 VAL A N 1
ATOM 1593 C CA . VAL A 1 209 ? 30.529 -5.019 -44.859 1.00 95.25 209 VAL A CA 1
ATOM 1594 C C . VAL A 1 209 ? 31.550 -3.892 -45.017 1.00 95.25 209 VAL A C 1
ATOM 1596 O O . VAL A 1 209 ? 32.181 -3.790 -46.064 1.00 95.25 209 VAL A O 1
ATOM 1599 N N . MET A 1 210 ? 31.784 -3.092 -43.973 1.00 93.94 210 MET A N 1
ATOM 1600 C CA . MET A 1 210 ? 32.787 -2.022 -43.988 1.00 93.94 210 MET A CA 1
ATOM 1601 C C . MET A 1 210 ? 34.186 -2.544 -44.309 1.00 93.94 210 MET A C 1
ATOM 1603 O O . MET A 1 210 ? 34.890 -1.934 -45.109 1.00 93.94 210 MET A O 1
ATOM 1607 N N . LYS A 1 211 ? 34.574 -3.688 -43.731 1.00 93.19 211 LYS A N 1
ATOM 1608 C CA . LYS A 1 211 ? 35.857 -4.328 -44.034 1.00 93.19 211 LYS A CA 1
ATOM 1609 C C . LYS A 1 211 ? 35.970 -4.713 -45.511 1.00 93.19 211 LYS A C 1
ATOM 1611 O O . LYS A 1 211 ? 36.989 -4.436 -46.128 1.00 93.19 211 LYS A O 1
ATOM 1616 N N . SER A 1 212 ? 34.907 -5.273 -46.085 1.00 95.06 212 SER A N 1
ATOM 1617 C CA . SER A 1 212 ? 34.883 -5.646 -47.505 1.00 95.06 212 SER A CA 1
ATOM 1618 C C . SER A 1 212 ? 35.015 -4.417 -48.416 1.00 95.06 212 SER A C 1
ATOM 1620 O O . SER A 1 212 ? 35.830 -4.416 -49.332 1.00 95.06 212 SER A O 1
ATOM 1622 N N . ILE A 1 213 ? 34.295 -3.327 -48.119 1.00 94.19 213 ILE A N 1
ATOM 1623 C CA . ILE A 1 213 ? 34.405 -2.075 -48.890 1.00 94.19 213 ILE A CA 1
ATOM 1624 C C . ILE A 1 213 ? 35.805 -1.459 -48.735 1.00 94.19 213 ILE A C 1
ATOM 1626 O O . ILE A 1 213 ? 36.331 -0.882 -49.684 1.00 94.19 213 ILE A O 1
ATOM 1630 N N . GLN A 1 214 ? 36.437 -1.581 -47.563 1.00 93.31 214 GLN A N 1
ATOM 1631 C CA . GLN A 1 214 ? 37.802 -1.096 -47.349 1.00 93.31 214 GLN A CA 1
ATOM 1632 C C . GLN A 1 214 ? 38.801 -1.835 -48.249 1.00 93.31 214 GLN A C 1
ATOM 1634 O O . GLN A 1 214 ? 39.664 -1.195 -48.855 1.00 93.31 214 GLN A O 1
ATOM 1639 N N . ASP A 1 215 ? 38.661 -3.157 -48.358 1.00 93.12 215 ASP A N 1
ATOM 1640 C CA . ASP A 1 215 ? 39.496 -4.003 -49.214 1.00 93.12 215 ASP A CA 1
ATOM 1641 C C . ASP A 1 215 ? 39.277 -3.671 -50.708 1.00 93.12 215 ASP A C 1
ATOM 1643 O O . ASP A 1 215 ? 40.244 -3.490 -51.461 1.00 93.12 215 ASP A O 1
ATOM 1647 N N . ASP A 1 216 ? 38.020 -3.482 -51.129 1.00 92.88 216 ASP A N 1
ATOM 1648 C CA . ASP A 1 216 ? 37.664 -3.053 -52.490 1.00 92.88 216 ASP A CA 1
ATOM 1649 C C . ASP A 1 216 ? 38.240 -1.665 -52.814 1.00 92.88 216 ASP A C 1
ATOM 1651 O O . ASP A 1 216 ? 38.860 -1.462 -53.860 1.00 92.88 216 ASP A O 1
ATOM 1655 N N . SER A 1 217 ? 38.110 -0.711 -51.887 1.00 92.88 217 SER A N 1
ATOM 1656 C CA . SER A 1 217 ? 38.664 0.639 -52.022 1.00 92.88 217 SER A CA 1
ATOM 1657 C C . SER A 1 217 ? 40.188 0.598 -52.162 1.00 92.88 217 SER A C 1
ATOM 1659 O O . SER A 1 217 ? 40.750 1.255 -53.042 1.00 92.88 217 SER A O 1
ATOM 1661 N N . SER A 1 218 ? 40.874 -0.208 -51.346 1.00 91.69 218 SER A N 1
ATOM 1662 C CA . SER A 1 218 ? 42.324 -0.399 -51.453 1.00 91.69 218 SER A CA 1
ATOM 1663 C C . SER A 1 218 ? 42.711 -0.946 -52.830 1.00 91.69 218 SER A C 1
ATOM 1665 O O . SER A 1 218 ? 43.678 -0.486 -53.437 1.00 91.69 218 SER A O 1
ATOM 1667 N N . THR A 1 219 ? 41.929 -1.884 -53.362 1.00 92.50 219 THR A N 1
ATOM 1668 C CA . THR A 1 219 ? 42.144 -2.449 -54.700 1.00 92.50 219 THR A CA 1
ATOM 1669 C C . THR A 1 219 ? 41.934 -1.401 -55.800 1.00 92.50 219 THR A C 1
ATOM 1671 O O . THR A 1 219 ? 42.714 -1.333 -56.754 1.00 92.50 219 THR A O 1
ATOM 1674 N N . MET A 1 220 ? 40.929 -0.531 -55.658 1.00 90.81 220 MET A N 1
ATOM 1675 C CA . MET A 1 220 ? 40.688 0.588 -56.577 1.00 90.81 220 MET A CA 1
ATOM 1676 C C . MET A 1 220 ? 41.848 1.589 -56.586 1.00 90.81 220 MET A C 1
ATOM 1678 O O . MET A 1 220 ? 42.262 2.010 -57.664 1.00 90.81 220 MET A O 1
ATOM 1682 N N . ALA A 1 221 ? 42.401 1.931 -55.416 1.00 91.31 221 ALA A N 1
ATOM 1683 C CA . ALA A 1 221 ? 43.566 2.814 -55.316 1.00 91.31 221 ALA A CA 1
ATOM 1684 C C . ALA A 1 221 ? 44.785 2.218 -56.037 1.00 91.31 221 ALA A C 1
ATOM 1686 O O . ALA A 1 221 ? 45.388 2.879 -56.876 1.00 91.31 221 ALA A O 1
ATOM 1687 N N . LEU A 1 222 ? 45.079 0.934 -55.803 1.00 89.81 222 LEU A N 1
ATOM 1688 C CA . LEU A 1 222 ? 46.166 0.231 -56.497 1.00 89.81 222 LEU A CA 1
ATOM 1689 C C . LEU A 1 222 ? 45.957 0.186 -58.018 1.00 89.81 222 LEU A C 1
ATOM 1691 O O . LEU A 1 222 ? 46.905 0.314 -58.791 1.00 89.81 222 LEU A O 1
ATOM 1695 N N . THR A 1 223 ? 44.714 0.007 -58.466 1.00 90.38 223 THR A N 1
ATOM 1696 C CA . THR A 1 223 ? 44.376 0.002 -59.897 1.00 90.38 223 THR A CA 1
ATOM 1697 C C . THR A 1 223 ? 44.563 1.387 -60.519 1.00 90.38 223 THR A C 1
ATOM 1699 O O . THR A 1 223 ? 45.097 1.492 -61.623 1.00 90.38 223 THR A O 1
ATOM 1702 N N . ALA A 1 224 ? 44.168 2.447 -59.808 1.00 91.19 224 ALA A N 1
ATOM 1703 C CA . ALA A 1 224 ? 44.392 3.829 -60.219 1.00 91.19 224 ALA A CA 1
ATOM 1704 C C . ALA A 1 224 ? 45.890 4.138 -60.378 1.00 91.19 224 ALA A C 1
ATOM 1706 O O . ALA A 1 224 ? 46.300 4.637 -61.428 1.00 91.19 224 ALA A O 1
ATOM 1707 N N . ASP A 1 225 ? 46.706 3.761 -59.390 1.00 87.94 225 ASP A N 1
ATOM 1708 C CA . ASP A 1 225 ? 48.161 3.953 -59.417 1.00 87.94 225 ASP A CA 1
ATOM 1709 C C . ASP A 1 225 ? 48.814 3.213 -60.594 1.00 87.94 225 ASP A C 1
ATOM 1711 O O . ASP A 1 225 ? 49.644 3.779 -61.312 1.00 87.94 225 ASP A O 1
ATOM 1715 N N . ASN A 1 226 ? 48.405 1.965 -60.848 1.00 88.12 226 ASN A N 1
ATOM 1716 C CA . ASN A 1 226 ? 48.913 1.172 -61.969 1.00 88.12 226 ASN A CA 1
ATOM 1717 C C . ASN A 1 226 ? 48.558 1.785 -63.332 1.00 88.12 226 ASN A C 1
ATOM 1719 O O . ASN A 1 226 ? 49.427 1.881 -64.199 1.00 88.12 226 ASN A O 1
ATOM 1723 N N . LEU A 1 227 ? 47.317 2.251 -63.519 1.00 88.12 227 LEU A N 1
ATOM 1724 C CA . LEU A 1 227 ? 46.905 2.951 -64.743 1.00 88.12 227 LEU A CA 1
ATOM 1725 C C . LEU A 1 227 ? 47.723 4.230 -64.955 1.00 88.12 227 LEU A C 1
ATOM 1727 O O . LEU A 1 227 ? 48.116 4.545 -66.078 1.00 88.12 227 LEU A O 1
ATOM 1731 N N . GLN A 1 228 ? 48.003 4.966 -63.880 1.00 83.06 228 GLN A N 1
ATOM 1732 C CA . GLN A 1 228 ? 48.798 6.186 -63.947 1.00 83.06 228 GLN A CA 1
ATOM 1733 C C . GLN A 1 228 ? 50.264 5.898 -64.303 1.00 83.06 228 GLN A C 1
ATOM 1735 O O . GLN A 1 228 ? 50.855 6.636 -65.089 1.00 83.06 228 GLN A O 1
ATOM 1740 N N . LEU A 1 229 ? 50.834 4.804 -63.788 1.00 83.44 229 LEU A N 1
ATOM 1741 C CA . LEU A 1 229 ? 52.170 4.321 -64.151 1.00 83.44 229 LEU A CA 1
ATOM 1742 C C . LEU A 1 229 ? 52.253 3.870 -65.615 1.00 83.44 229 LEU A C 1
ATOM 1744 O O . LEU A 1 229 ? 53.217 4.224 -66.290 1.00 83.44 229 LEU A O 1
ATOM 1748 N N . GLU A 1 230 ? 51.267 3.124 -66.120 1.00 81.00 230 GLU A N 1
ATOM 1749 C CA . GLU A 1 230 ? 51.237 2.678 -67.521 1.00 81.00 230 GLU A CA 1
ATOM 1750 C C . GLU A 1 230 ? 51.101 3.837 -68.514 1.00 81.00 230 GLU A C 1
ATOM 1752 O O . GLU A 1 230 ? 51.720 3.801 -69.571 1.00 81.00 230 GLU A O 1
ATOM 1757 N N . LEU A 1 231 ? 50.343 4.883 -68.173 1.00 74.19 231 LEU A N 1
ATOM 1758 C CA . LEU A 1 231 ? 50.168 6.067 -69.027 1.00 74.19 231 LEU A CA 1
ATOM 1759 C C . LEU A 1 231 ? 51.386 6.999 -69.054 1.00 74.19 231 LEU A C 1
ATOM 1761 O O . LEU A 1 231 ? 51.482 7.840 -69.946 1.00 74.19 231 LEU A O 1
ATOM 1765 N N . ASN A 1 232 ? 52.271 6.887 -68.061 1.00 68.81 232 ASN A N 1
ATOM 1766 C CA . ASN A 1 232 ? 53.501 7.674 -67.949 1.00 68.81 232 ASN A CA 1
ATOM 1767 C C . ASN A 1 232 ? 54.727 6.970 -68.572 1.00 68.81 232 ASN A C 1
ATOM 1769 O O . ASN A 1 232 ? 55.819 7.541 -68.541 1.00 68.81 232 ASN A O 1
ATOM 1773 N N . ARG A 1 233 ? 54.567 5.743 -69.092 1.00 64.75 233 ARG A N 1
ATOM 1774 C CA . ARG A 1 233 ? 55.581 5.001 -69.863 1.00 64.75 233 ARG A CA 1
ATOM 1775 C C . ARG A 1 233 ? 55.435 5.270 -71.355 1.00 64.75 233 ARG A C 1
ATOM 1777 O O . ARG A 1 233 ? 56.494 5.302 -72.018 1.00 64.75 233 ARG A O 1
#